Protein AF-A0A386RDE0-F1 (afdb_monomer_lite)

Secondary structure (DSSP, 8-state):
--HHHHHHHHHTT-HHHHHHHHHHHHHHHHHHHHHHHHHHHH---HHHHHHHHHHHHHHHHHHHHHHHHHHHHHHHHHHHHTSS-GGG--S---HHHHHHHHHHHTTT-HHHHHHHHHHHHHHHHHHHHHHHHH---THHHHHHHHHHHHHHHHHHHHHHHHHHHS--------S---S-----------

Structure (mmCIF, N/CA/C/O backbone):
data_AF-A0A386RDE0-F1
#
_entry.id   AF-A0A386RDE0-F1
#
loop_
_atom_site.group_PDB
_atom_site.id
_atom_site.type_symbol
_atom_site.label_atom_id
_atom_site.label_alt_id
_atom_site.label_comp_id
_atom_site.label_asym_id
_atom_site.label_entity_id
_atom_site.label_seq_id
_atom_site.pdbx_PDB_ins_code
_atom_site.Cartn_x
_atom_site.Cartn_y
_atom_site.Cartn_z
_atom_site.occupancy
_atom_site.B_iso_or_equiv
_atom_site.auth_seq_id
_atom_site.auth_comp_id
_atom_site.auth_asym_id
_atom_site.auth_atom_id
_atom_site.pdbx_PDB_model_num
ATOM 1 N N . MET A 1 1 ? 46.978 5.766 -40.908 1.00 52.66 1 MET A N 1
ATOM 2 C CA . MET A 1 1 ? 47.319 4.603 -41.756 1.00 52.66 1 MET A CA 1
ATOM 3 C C . MET A 1 1 ? 46.892 3.375 -40.983 1.00 52.66 1 MET A C 1
ATOM 5 O O . MET A 1 1 ? 47.565 3.018 -40.023 1.00 52.66 1 MET A O 1
ATOM 9 N N . ASN A 1 2 ? 45.702 2.877 -41.305 1.00 73.69 2 ASN A N 1
ATOM 10 C CA . ASN A 1 2 ? 44.954 1.916 -40.494 1.00 73.69 2 ASN A CA 1
ATOM 11 C C . ASN A 1 2 ? 45.704 0.576 -40.452 1.00 73.69 2 ASN A C 1
ATOM 13 O O . ASN A 1 2 ? 46.471 0.281 -41.374 1.00 73.69 2 ASN A O 1
ATOM 17 N N . ASP A 1 3 ? 45.501 -0.225 -39.404 1.00 69.81 3 ASP A N 1
ATOM 18 C CA . ASP A 1 3 ? 46.206 -1.505 -39.236 1.00 69.81 3 ASP A CA 1
ATOM 19 C C . ASP A 1 3 ? 45.985 -2.440 -40.428 1.00 69.81 3 ASP A C 1
ATOM 21 O O . ASP A 1 3 ? 46.919 -3.102 -40.872 1.00 69.81 3 ASP A O 1
ATOM 25 N N . PHE A 1 4 ? 44.815 -2.364 -41.063 1.00 67.50 4 PHE A N 1
ATOM 26 C CA . PHE A 1 4 ? 44.520 -3.013 -42.337 1.00 67.50 4 PHE A CA 1
ATOM 27 C C . PHE A 1 4 ? 45.508 -2.653 -43.457 1.00 67.50 4 PHE A C 1
ATOM 29 O O . PHE A 1 4 ? 45.997 -3.539 -44.145 1.00 67.50 4 PHE A O 1
ATOM 36 N N . THR A 1 5 ? 45.864 -1.376 -43.644 1.00 71.19 5 THR A N 1
ATOM 37 C CA . THR A 1 5 ? 46.779 -0.954 -44.722 1.00 71.19 5 THR A CA 1
ATOM 38 C C . THR A 1 5 ? 48.194 -1.485 -44.490 1.00 71.19 5 THR A C 1
ATOM 40 O O . THR A 1 5 ? 48.864 -1.898 -45.436 1.00 71.19 5 THR A O 1
ATOM 43 N N . LYS A 1 6 ? 48.645 -1.520 -43.228 1.00 72.00 6 LYS A N 1
ATOM 44 C CA . LYS A 1 6 ? 49.943 -2.102 -42.848 1.00 72.00 6 LYS A CA 1
ATOM 45 C C . LYS A 1 6 ? 49.933 -3.628 -42.993 1.00 72.00 6 LYS A C 1
ATOM 47 O O . LYS A 1 6 ? 50.869 -4.194 -43.555 1.00 72.00 6 LYS A O 1
ATOM 52 N N . ASN A 1 7 ? 48.856 -4.278 -42.554 1.00 71.44 7 ASN A N 1
ATOM 53 C CA . ASN A 1 7 ? 48.696 -5.728 -42.601 1.00 71.44 7 ASN A CA 1
ATOM 54 C C . ASN A 1 7 ? 48.474 -6.246 -44.029 1.00 71.44 7 ASN A C 1
ATOM 56 O O . ASN A 1 7 ? 49.061 -7.262 -44.383 1.00 71.44 7 ASN A O 1
ATOM 60 N N . MET A 1 8 ? 47.722 -5.541 -44.882 1.00 67.56 8 MET A N 1
ATOM 61 C CA . MET A 1 8 ? 47.580 -5.861 -46.309 1.00 67.56 8 MET A CA 1
ATOM 62 C C . MET A 1 8 ? 48.898 -5.705 -47.057 1.00 67.56 8 MET A C 1
ATOM 64 O O . MET A 1 8 ? 49.251 -6.586 -47.832 1.00 67.56 8 MET A O 1
ATOM 68 N N . ALA A 1 9 ? 49.651 -4.627 -46.817 1.00 71.94 9 ALA A N 1
ATOM 69 C CA . ALA A 1 9 ? 50.964 -4.453 -47.437 1.00 71.94 9 ALA A CA 1
ATOM 70 C C . ALA A 1 9 ? 51.919 -5.600 -47.061 1.00 71.94 9 ALA A C 1
ATOM 72 O O . ALA A 1 9 ? 52.672 -6.086 -47.901 1.00 71.94 9 ALA A O 1
ATOM 73 N N . GLN A 1 10 ? 51.843 -6.079 -45.816 1.00 65.81 10 GLN A N 1
ATOM 74 C CA . GLN A 1 10 ? 52.644 -7.199 -45.329 1.00 65.81 10 GLN A CA 1
ATOM 75 C C . GLN A 1 10 ? 52.110 -8.577 -45.768 1.00 65.81 10 GLN A C 1
ATOM 77 O O . GLN A 1 10 ? 52.890 -9.520 -45.898 1.00 65.81 10 GLN A O 1
ATOM 82 N N . ALA A 1 11 ? 50.804 -8.706 -46.008 1.00 64.50 11 ALA A N 1
ATOM 83 C CA . ALA A 1 11 ? 50.160 -9.933 -46.470 1.00 64.50 11 ALA A CA 1
ATOM 84 C C . ALA A 1 11 ? 50.269 -10.114 -47.992 1.00 64.50 11 ALA A C 1
ATOM 86 O O . ALA A 1 11 ? 50.446 -11.235 -48.443 1.00 64.50 11 ALA A O 1
ATOM 87 N N . LEU A 1 12 ? 50.276 -9.042 -48.794 1.00 61.97 12 LEU A N 1
ATOM 88 C CA . LEU A 1 12 ? 50.526 -9.113 -50.244 1.00 61.97 12 LEU A CA 1
ATOM 89 C C . LEU A 1 12 ? 51.885 -9.750 -50.585 1.00 61.97 12 LEU A C 1
ATOM 91 O O . LEU A 1 12 ? 52.038 -10.333 -51.654 1.00 61.97 12 LEU A O 1
ATOM 95 N N . PHE A 1 13 ? 52.848 -9.694 -49.660 1.00 68.12 13 PHE A N 1
ATOM 96 C CA . PHE A 1 13 ? 54.137 -10.380 -49.776 1.00 68.12 13 PHE A CA 1
ATOM 97 C C . PHE A 1 13 ? 54.099 -11.873 -49.395 1.00 68.12 13 PHE A C 1
ATOM 99 O O . PHE A 1 13 ? 55.069 -12.576 -49.666 1.00 68.12 13 PHE A O 1
ATOM 106 N N . ASN A 1 14 ? 53.022 -12.377 -48.777 1.00 70.12 14 ASN A N 1
ATOM 107 C CA . ASN A 1 14 ? 52.907 -13.774 -48.355 1.00 70.12 14 ASN A CA 1
ATOM 108 C C . ASN A 1 14 ? 51.454 -14.296 -48.437 1.00 70.12 14 ASN A C 1
ATOM 110 O O . ASN A 1 14 ? 50.624 -13.979 -47.586 1.00 70.12 14 ASN A O 1
ATOM 114 N N . GLN A 1 15 ? 51.161 -15.123 -49.447 1.00 61.06 15 GLN A N 1
ATOM 115 C CA . GLN A 1 15 ? 49.806 -15.571 -49.821 1.00 61.06 15 GLN A CA 1
ATOM 116 C C . GLN A 1 15 ? 49.012 -16.234 -48.680 1.00 61.06 15 GLN A C 1
ATOM 118 O O . GLN A 1 15 ? 47.819 -15.970 -48.537 1.00 61.06 15 GLN A O 1
ATOM 123 N N . ASP A 1 16 ? 49.660 -17.018 -47.815 1.00 71.19 16 ASP A N 1
ATOM 124 C CA . ASP A 1 16 ? 48.981 -17.674 -46.686 1.00 71.19 16 ASP A CA 1
ATOM 125 C C . ASP A 1 16 ? 48.401 -16.661 -45.683 1.00 71.19 16 ASP A C 1
ATOM 127 O O . ASP A 1 16 ? 47.296 -16.833 -45.169 1.00 71.19 16 ASP A O 1
ATOM 131 N N . LYS A 1 17 ? 49.087 -15.529 -45.478 1.00 71.62 17 LYS A N 1
ATOM 132 C CA . LYS A 1 17 ? 48.636 -14.459 -44.576 1.00 71.62 17 LYS A CA 1
ATOM 133 C C . LYS A 1 17 ? 47.423 -13.698 -45.106 1.00 71.62 17 LYS A C 1
ATOM 135 O O . LYS A 1 17 ? 46.679 -13.140 -44.303 1.00 71.62 17 LYS A O 1
ATOM 140 N N . ILE A 1 18 ? 47.225 -13.648 -46.426 1.00 70.81 18 ILE A N 1
ATOM 141 C CA . ILE A 1 18 ? 46.093 -12.937 -47.044 1.00 70.81 18 ILE A CA 1
ATOM 142 C C . ILE A 1 18 ? 44.784 -13.634 -46.683 1.00 70.81 18 ILE A C 1
ATOM 144 O O . ILE A 1 18 ? 43.828 -12.975 -46.277 1.00 70.81 18 ILE A O 1
ATOM 148 N N . ASN A 1 19 ? 44.755 -14.964 -46.768 1.00 75.94 19 ASN A N 1
ATOM 149 C CA . ASN A 1 19 ? 43.564 -15.748 -46.453 1.00 75.94 19 ASN A CA 1
ATOM 150 C C . ASN A 1 19 ? 43.194 -15.649 -44.966 1.00 75.94 19 ASN A C 1
ATOM 152 O O . ASN A 1 19 ? 42.015 -15.524 -44.636 1.00 75.94 19 ASN A O 1
ATOM 156 N N . ASP A 1 20 ? 44.186 -15.630 -44.076 1.00 82.44 20 ASP A N 1
ATOM 157 C CA . ASP A 1 20 ? 43.963 -15.467 -42.637 1.00 82.44 20 ASP A CA 1
ATOM 158 C C . ASP A 1 20 ? 43.518 -14.047 -42.260 1.00 82.44 20 ASP A C 1
ATOM 160 O O . ASP A 1 20 ? 42.665 -13.876 -41.387 1.00 82.44 20 ASP A O 1
ATOM 164 N N . LEU A 1 21 ? 44.060 -13.018 -42.920 1.00 78.06 21 LEU A N 1
ATOM 165 C CA . LEU A 1 21 ? 43.695 -11.624 -42.671 1.00 78.06 21 LEU A CA 1
ATOM 166 C C . LEU A 1 21 ? 42.286 -11.315 -43.183 1.00 78.06 21 LEU A C 1
ATOM 168 O O . LEU A 1 21 ? 41.484 -10.762 -42.441 1.00 78.06 21 LEU A O 1
ATOM 172 N N . LEU A 1 22 ? 41.956 -11.735 -44.410 1.00 76.69 22 LEU A N 1
ATOM 173 C CA . LEU A 1 22 ? 40.611 -11.573 -44.965 1.00 76.69 22 LEU A CA 1
ATOM 174 C C . LEU A 1 22 ? 39.564 -12.277 -44.102 1.00 76.69 22 LEU A C 1
ATOM 176 O O . LEU A 1 22 ? 38.498 -11.717 -43.871 1.00 76.69 22 LEU A O 1
ATOM 180 N N . ARG A 1 23 ? 39.876 -13.468 -43.571 1.00 84.75 23 ARG A N 1
ATOM 181 C CA . ARG A 1 23 ? 38.994 -14.162 -42.622 1.00 84.75 23 ARG A CA 1
ATOM 182 C C . ARG A 1 23 ? 38.807 -13.371 -41.331 1.00 84.75 23 ARG A C 1
ATOM 184 O O . ARG A 1 23 ? 37.677 -13.272 -40.873 1.00 84.75 23 ARG A O 1
ATOM 191 N N . LYS A 1 24 ? 39.870 -12.800 -40.757 1.00 85.88 24 LYS A N 1
ATOM 192 C CA . LYS A 1 24 ? 39.779 -11.992 -39.529 1.00 85.88 24 LYS A CA 1
ATOM 193 C C . LYS A 1 24 ? 38.988 -10.703 -39.732 1.00 85.88 24 LYS A C 1
ATOM 195 O O . LYS A 1 24 ? 38.103 -10.420 -38.939 1.00 85.88 24 LYS A O 1
ATOM 200 N N . GLU A 1 25 ? 39.264 -9.973 -40.804 1.00 84.44 25 GLU A N 1
ATOM 201 C CA . GLU A 1 25 ? 38.600 -8.702 -41.108 1.00 84.44 25 GLU A CA 1
ATOM 202 C C . GLU A 1 25 ? 37.127 -8.912 -41.475 1.00 84.44 25 GLU A C 1
ATOM 204 O O . GLU A 1 25 ? 36.269 -8.167 -41.018 1.00 84.44 25 GLU A O 1
ATOM 209 N N . LEU A 1 26 ? 36.801 -9.969 -42.230 1.00 83.81 26 LEU A N 1
ATOM 210 C CA . LEU A 1 26 ? 35.405 -10.323 -42.499 1.00 83.81 26 LEU A CA 1
ATOM 211 C C . LEU A 1 26 ? 34.674 -10.761 -41.231 1.00 83.81 26 LEU A C 1
ATOM 213 O O . LEU A 1 26 ? 33.533 -10.366 -41.037 1.00 83.81 26 LEU A O 1
ATOM 217 N N . GLN A 1 27 ? 35.310 -11.552 -40.363 1.00 87.25 27 GLN A N 1
ATOM 218 C CA . GLN A 1 27 ? 34.713 -11.936 -39.079 1.00 87.25 27 GLN A CA 1
ATOM 219 C C . GLN A 1 27 ? 34.450 -10.709 -38.200 1.00 87.25 27 GLN A C 1
ATOM 221 O O . GLN A 1 27 ? 33.368 -10.586 -37.635 1.00 87.25 27 GLN A O 1
ATOM 226 N N . GLN A 1 28 ? 35.406 -9.783 -38.133 1.00 88.56 28 GLN A N 1
ATOM 227 C CA . GLN A 1 28 ? 35.280 -8.555 -37.357 1.00 88.56 28 GLN A CA 1
ATOM 228 C C . GLN A 1 28 ? 34.201 -7.627 -37.929 1.00 88.56 28 GLN A C 1
ATOM 230 O O . GLN A 1 28 ? 33.316 -7.205 -37.196 1.00 88.56 28 GLN A O 1
ATOM 235 N N . ALA A 1 29 ? 34.191 -7.400 -39.244 1.00 83.62 29 ALA A N 1
ATOM 236 C CA . ALA A 1 29 ? 33.170 -6.587 -39.899 1.00 83.62 29 ALA A CA 1
ATOM 237 C C . ALA A 1 29 ? 31.765 -7.194 -39.769 1.00 83.62 29 ALA A C 1
ATOM 239 O O . ALA A 1 29 ? 30.799 -6.462 -39.583 1.00 83.62 29 ALA A O 1
ATOM 240 N N . VAL A 1 30 ? 31.637 -8.523 -39.845 1.00 87.44 30 VAL A N 1
ATOM 241 C CA . VAL A 1 30 ? 30.354 -9.208 -39.631 1.00 87.44 30 VAL A CA 1
ATOM 242 C C . VAL A 1 30 ? 29.896 -9.067 -38.182 1.00 87.44 30 VAL A C 1
ATOM 244 O O . VAL A 1 30 ? 28.713 -8.828 -37.971 1.00 87.44 30 VAL A O 1
ATOM 247 N N . ASN A 1 31 ? 30.794 -9.171 -37.197 1.00 85.94 31 ASN A N 1
ATOM 248 C CA . ASN A 1 31 ? 30.434 -9.011 -35.788 1.00 85.94 31 ASN A CA 1
ATOM 249 C C . ASN A 1 31 ? 30.030 -7.565 -35.456 1.00 85.94 31 ASN A C 1
ATOM 251 O O . ASN A 1 31 ? 29.004 -7.355 -34.818 1.00 85.94 31 ASN A O 1
ATOM 255 N N . ASP A 1 32 ? 30.767 -6.579 -35.969 1.00 88.75 32 ASP A N 1
ATOM 256 C CA . ASP A 1 32 ? 30.459 -5.157 -35.783 1.00 88.75 32 ASP A CA 1
ATOM 257 C C . ASP A 1 32 ? 29.139 -4.769 -36.476 1.00 88.75 32 ASP A C 1
ATOM 259 O O . ASP A 1 32 ? 28.346 -3.996 -35.936 1.00 88.75 32 ASP A O 1
ATOM 263 N N . LEU A 1 33 ? 28.856 -5.336 -37.657 1.00 82.88 33 L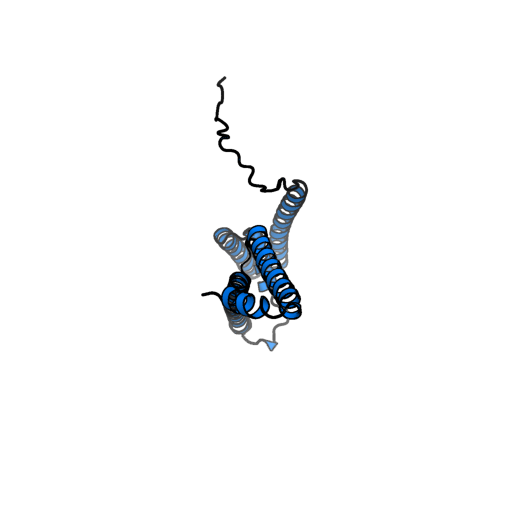EU A N 1
ATOM 264 C CA . LEU A 1 33 ? 27.579 -5.142 -38.354 1.00 82.88 33 LEU A CA 1
ATOM 265 C C . LEU A 1 33 ? 26.413 -5.834 -37.645 1.00 82.88 33 LEU A C 1
ATOM 267 O O . LEU A 1 33 ? 25.331 -5.260 -37.578 1.00 82.88 33 LEU A O 1
ATOM 271 N N . LEU A 1 34 ? 26.621 -7.035 -37.098 1.00 81.94 34 LEU A N 1
ATOM 272 C CA . LEU A 1 34 ? 25.611 -7.731 -36.296 1.00 81.94 34 LEU A CA 1
ATOM 273 C C . LEU A 1 34 ? 25.268 -6.939 -35.038 1.00 81.94 34 LEU A C 1
ATOM 275 O O . LEU A 1 34 ? 24.092 -6.776 -34.721 1.00 81.94 34 LEU A O 1
ATOM 279 N N . GLU A 1 35 ? 26.278 -6.417 -34.342 1.00 76.69 35 GLU A N 1
ATOM 280 C CA . GLU A 1 35 ? 26.070 -5.561 -33.178 1.00 76.69 35 GLU A CA 1
ATOM 281 C C . GLU A 1 35 ? 25.339 -4.270 -33.559 1.00 76.69 35 GLU A C 1
ATOM 283 O O . GLU A 1 35 ? 24.403 -3.898 -32.850 1.00 76.69 35 GLU A O 1
ATOM 288 N N . ALA A 1 36 ? 25.680 -3.642 -34.693 1.00 78.75 36 ALA A N 1
ATOM 289 C CA . ALA A 1 36 ? 25.019 -2.440 -35.211 1.00 78.75 36 ALA A CA 1
ATOM 290 C C . ALA A 1 36 ? 23.558 -2.678 -35.642 1.00 78.75 36 ALA A C 1
ATOM 292 O O . ALA A 1 36 ? 22.686 -1.860 -35.343 1.00 78.75 36 ALA A O 1
ATOM 293 N N . GLU A 1 37 ? 23.256 -3.796 -36.313 1.00 70.69 37 GLU A N 1
ATOM 294 C CA . GLU A 1 37 ? 21.875 -4.160 -36.659 1.00 70.69 37 GLU A CA 1
ATOM 295 C C . GLU A 1 37 ? 21.055 -4.478 -35.408 1.00 70.69 37 GLU A C 1
ATOM 297 O O . GLU A 1 37 ? 19.907 -4.046 -35.296 1.00 70.69 37 GLU A O 1
ATOM 302 N N . LEU A 1 38 ? 21.636 -5.177 -34.432 1.00 73.00 38 LEU A N 1
ATOM 303 C CA . LEU A 1 38 ? 20.944 -5.519 -33.194 1.00 73.00 38 LEU A CA 1
ATOM 304 C C . LEU A 1 38 ? 20.691 -4.278 -32.316 1.00 73.00 38 LEU A C 1
ATOM 306 O O . LEU A 1 38 ? 19.605 -4.151 -31.748 1.00 73.00 38 LEU A O 1
ATOM 310 N N . THR A 1 39 ? 21.641 -3.335 -32.243 1.00 73.69 39 THR A N 1
ATOM 311 C CA . THR A 1 39 ? 21.456 -2.035 -31.560 1.00 73.69 39 THR A CA 1
ATOM 312 C C . THR A 1 39 ? 20.419 -1.172 -32.264 1.00 73.69 39 THR A C 1
ATOM 314 O O . THR A 1 39 ? 19.589 -0.567 -31.590 1.00 73.69 39 THR A O 1
ATOM 317 N N . ALA A 1 40 ? 20.420 -1.125 -33.599 1.00 75.19 40 ALA A N 1
ATOM 318 C CA . ALA A 1 40 ? 19.426 -0.376 -34.364 1.00 75.19 40 ALA A CA 1
ATOM 319 C C . ALA A 1 40 ? 18.018 -0.984 -34.242 1.00 75.19 40 ALA A C 1
ATOM 321 O O . ALA A 1 40 ? 17.038 -0.246 -34.151 1.00 75.19 40 ALA A O 1
ATOM 322 N N . PHE A 1 41 ? 17.909 -2.316 -34.204 1.00 67.75 41 PHE A N 1
ATOM 323 C CA . PHE A 1 41 ? 16.631 -3.021 -34.105 1.00 67.75 41 PHE A CA 1
ATOM 324 C C . PHE A 1 41 ? 16.030 -2.984 -32.692 1.00 67.75 41 PHE A C 1
ATOM 326 O O . PHE A 1 41 ? 14.825 -2.795 -32.543 1.00 67.75 41 PHE A O 1
ATOM 333 N N . LEU A 1 42 ? 16.848 -3.153 -31.647 1.00 65.81 42 LEU A N 1
ATOM 334 C CA . LEU A 1 42 ? 16.382 -3.173 -30.253 1.00 65.81 42 LEU A CA 1
ATOM 335 C C . LEU A 1 42 ? 16.503 -1.819 -29.542 1.00 65.81 42 LEU A C 1
ATOM 337 O O . LEU A 1 42 ? 16.033 -1.692 -28.413 1.00 65.81 42 LEU A O 1
ATOM 341 N N . GLY A 1 43 ? 17.145 -0.820 -30.158 1.00 67.06 43 GLY A N 1
ATOM 342 C CA . GLY A 1 43 ? 17.457 0.458 -29.508 1.00 67.06 43 GLY A CA 1
ATOM 343 C C . GLY A 1 43 ? 18.284 0.290 -28.227 1.00 67.06 43 GLY A C 1
ATOM 344 O O . GLY A 1 43 ? 18.167 1.099 -27.310 1.00 67.06 43 GLY A O 1
ATOM 345 N N . TYR A 1 44 ? 19.050 -0.799 -28.120 1.00 65.12 44 TYR A N 1
ATOM 346 C CA . TYR A 1 44 ? 19.657 -1.265 -26.875 1.00 65.12 44 TYR A CA 1
ATOM 347 C C . TYR A 1 44 ? 21.172 -1.087 -26.912 1.00 65.12 44 TYR A C 1
ATOM 349 O O . TYR A 1 44 ? 21.868 -1.888 -27.529 1.00 65.12 44 TYR A O 1
ATOM 357 N N . ASP A 1 45 ? 21.690 -0.075 -26.216 1.00 73.50 45 ASP A N 1
ATOM 358 C CA . ASP A 1 45 ? 23.108 -0.022 -25.853 1.00 73.50 45 ASP A CA 1
ATOM 359 C C . ASP A 1 45 ? 23.313 -0.840 -24.556 1.00 73.50 45 ASP A C 1
ATOM 361 O O . ASP A 1 45 ? 22.701 -0.518 -23.524 1.00 73.50 45 ASP A O 1
ATOM 365 N N . PRO A 1 46 ? 24.145 -1.903 -24.568 1.00 71.81 46 PRO A N 1
ATOM 366 C CA . PRO A 1 46 ? 24.364 -2.761 -23.404 1.00 71.81 46 PRO A CA 1
ATOM 367 C C . PRO A 1 46 ? 24.867 -2.017 -22.166 1.00 71.81 46 PRO A C 1
ATOM 369 O O . PRO A 1 46 ? 24.559 -2.434 -21.046 1.00 71.81 46 PRO A O 1
ATOM 372 N N . TYR A 1 47 ? 25.571 -0.896 -22.332 1.00 73.19 47 TYR A N 1
ATOM 373 C CA . TYR A 1 47 ? 26.023 -0.087 -21.203 1.00 73.19 47 TYR A CA 1
ATOM 374 C C . TYR A 1 47 ? 24.891 0.745 -20.593 1.00 73.19 47 TYR A C 1
ATOM 376 O O . TYR A 1 47 ? 24.809 0.867 -19.368 1.00 73.19 47 TYR A O 1
ATOM 384 N N . VAL A 1 48 ? 23.988 1.277 -21.423 1.00 75.38 48 VAL A N 1
ATOM 385 C CA . VAL A 1 48 ? 22.863 2.108 -20.968 1.00 75.38 48 VAL A CA 1
ATOM 386 C C . VAL A 1 48 ? 21.881 1.279 -20.151 1.00 75.38 48 VAL A C 1
ATOM 388 O O . VAL A 1 48 ? 21.477 1.709 -19.074 1.00 75.38 48 VAL A O 1
ATOM 391 N N . VAL A 1 49 ? 21.558 0.056 -20.578 1.00 76.50 49 VAL A N 1
ATOM 392 C CA . VAL A 1 49 ? 20.630 -0.785 -19.807 1.00 76.50 49 VAL A CA 1
ATOM 393 C C . VAL A 1 49 ? 21.246 -1.308 -18.519 1.00 76.50 49 VAL A C 1
ATOM 395 O O . VAL A 1 49 ? 20.556 -1.365 -17.500 1.00 76.50 49 VAL A O 1
ATOM 398 N N . MET A 1 50 ? 22.541 -1.629 -18.511 1.00 77.69 50 MET A N 1
ATOM 399 C CA . MET A 1 50 ? 23.233 -1.983 -17.271 1.00 77.69 50 MET A CA 1
ATOM 400 C C . MET A 1 50 ? 23.175 -0.820 -16.265 1.00 77.69 50 MET A C 1
ATOM 402 O O . MET A 1 50 ? 22.927 -1.040 -15.077 1.00 77.69 50 MET A O 1
ATOM 406 N N . LEU A 1 51 ? 23.339 0.420 -16.741 1.00 80.00 51 LEU A N 1
ATOM 407 C CA . LEU A 1 51 ? 23.257 1.624 -15.917 1.00 80.00 51 LEU A CA 1
ATOM 408 C C . LEU A 1 51 ? 21.824 1.914 -15.446 1.00 80.00 51 LEU A C 1
ATOM 410 O O . LEU A 1 51 ? 21.619 2.151 -14.256 1.00 80.00 51 LEU A O 1
ATOM 414 N N . GLU A 1 52 ? 20.826 1.846 -16.331 1.00 82.44 52 GLU A N 1
ATOM 415 C CA . GLU A 1 52 ? 19.417 2.023 -15.959 1.00 82.44 52 GLU A CA 1
ATOM 416 C C . GLU A 1 52 ? 18.960 0.962 -14.958 1.00 82.44 52 GLU A C 1
ATOM 418 O O . GLU A 1 52 ? 18.277 1.277 -13.981 1.00 82.44 52 GLU A O 1
ATOM 423 N N . PHE A 1 53 ? 19.368 -0.292 -15.154 1.00 82.00 53 PHE A N 1
ATOM 424 C CA . PHE A 1 53 ? 19.064 -1.379 -14.236 1.00 82.00 53 PHE A CA 1
ATOM 425 C C . PHE A 1 53 ? 19.695 -1.143 -12.861 1.00 82.00 53 PHE A C 1
ATOM 427 O O . PHE A 1 53 ? 19.011 -1.267 -11.839 1.00 82.00 53 PHE A O 1
ATOM 434 N N . LEU A 1 54 ? 20.975 -0.758 -12.820 1.00 84.62 54 LEU A N 1
ATOM 435 C CA . LEU A 1 54 ? 21.686 -0.469 -11.575 1.00 84.62 54 LEU A CA 1
ATOM 436 C C . LEU A 1 54 ? 21.039 0.707 -10.826 1.00 84.62 54 LEU A C 1
ATOM 438 O O . LEU A 1 54 ? 20.741 0.589 -9.635 1.00 84.62 54 LEU A O 1
ATOM 442 N N . LEU A 1 55 ? 20.756 1.813 -11.522 1.00 83.81 55 LEU A N 1
ATOM 443 C CA . LEU A 1 55 ? 20.104 2.987 -10.938 1.00 83.81 55 LEU A CA 1
ATOM 444 C C . LEU A 1 55 ? 18.698 2.647 -10.426 1.00 83.81 55 LEU A C 1
ATOM 446 O O . LEU A 1 55 ? 18.376 2.926 -9.269 1.00 83.81 55 LEU A O 1
ATOM 450 N N . ARG A 1 56 ? 17.882 1.952 -11.229 1.00 86.88 56 ARG A N 1
ATOM 451 C CA . ARG A 1 56 ? 16.526 1.529 -10.846 1.00 86.88 56 ARG A CA 1
ATOM 452 C C . ARG A 1 56 ? 16.532 0.591 -9.641 1.00 86.88 56 ARG A C 1
ATOM 454 O O . ARG A 1 56 ? 15.643 0.678 -8.784 1.00 86.88 56 ARG A O 1
ATOM 461 N N . ARG A 1 57 ? 17.531 -0.291 -9.537 1.00 87.56 57 ARG A N 1
ATOM 462 C CA . ARG A 1 57 ? 17.696 -1.199 -8.395 1.00 87.56 57 ARG A CA 1
ATOM 463 C C . ARG A 1 57 ? 17.989 -0.434 -7.107 1.00 87.56 57 ARG A C 1
ATOM 465 O O . ARG A 1 57 ? 17.365 -0.736 -6.087 1.00 87.56 57 ARG A O 1
ATOM 472 N N . ILE A 1 58 ? 18.884 0.552 -7.157 1.00 87.38 58 ILE A N 1
ATOM 473 C CA . ILE A 1 58 ? 19.246 1.373 -5.993 1.00 87.38 58 ILE A CA 1
ATOM 474 C C . ILE A 1 58 ? 18.044 2.201 -5.530 1.00 87.38 58 ILE A C 1
ATOM 476 O O . ILE A 1 58 ? 17.709 2.168 -4.345 1.00 87.38 58 ILE A O 1
ATOM 480 N N . SER A 1 59 ? 17.334 2.866 -6.448 1.00 89.56 59 SER A N 1
ATOM 481 C CA . SER A 1 59 ? 16.124 3.627 -6.107 1.00 89.56 59 SER A CA 1
ATOM 482 C C . SER A 1 59 ? 15.071 2.740 -5.440 1.00 89.56 59 SER A C 1
ATOM 484 O O . SER A 1 59 ? 14.545 3.094 -4.389 1.00 89.56 59 SER A O 1
ATOM 486 N N . SER A 1 60 ? 14.813 1.549 -5.992 1.00 87.62 60 SER A N 1
ATOM 487 C CA . SER A 1 60 ? 13.841 0.597 -5.430 1.00 87.62 60 SER A CA 1
ATOM 488 C C . SER A 1 60 ? 14.200 0.173 -4.005 1.00 87.62 60 SER A C 1
ATOM 490 O O . SER A 1 60 ? 13.333 0.107 -3.135 1.00 87.62 60 SER A O 1
ATOM 492 N N . PHE A 1 61 ? 15.483 -0.091 -3.748 1.00 92.38 61 PHE A N 1
ATOM 493 C CA . PHE A 1 61 ? 15.960 -0.461 -2.419 1.00 92.38 61 PHE A CA 1
ATOM 494 C C . PHE A 1 61 ? 15.774 0.675 -1.407 1.00 92.38 61 PHE A C 1
ATOM 496 O O . PHE A 1 61 ? 15.313 0.440 -0.291 1.00 92.38 61 PHE A O 1
ATOM 503 N N . LEU A 1 62 ? 16.064 1.912 -1.818 1.00 93.56 62 LEU A N 1
ATOM 504 C CA . LEU A 1 62 ? 15.905 3.093 -0.974 1.00 93.56 62 LEU A CA 1
ATOM 505 C C . LEU A 1 62 ? 14.433 3.338 -0.606 1.00 93.56 62 LEU A C 1
ATOM 507 O O . LEU A 1 62 ? 14.139 3.650 0.548 1.00 93.56 62 LEU A O 1
ATOM 511 N N . TYR A 1 63 ? 13.499 3.103 -1.537 1.00 94.19 63 TYR A N 1
ATOM 512 C CA . TYR A 1 63 ? 12.065 3.125 -1.237 1.00 94.19 63 TYR A CA 1
ATOM 513 C C . TYR A 1 63 ? 11.681 2.060 -0.208 1.00 94.19 63 TYR A C 1
ATOM 515 O O . TYR A 1 63 ? 11.049 2.388 0.792 1.00 94.19 63 TYR A O 1
ATOM 523 N N . ILE A 1 64 ? 12.076 0.800 -0.409 1.00 94.12 64 ILE A N 1
ATOM 524 C CA . ILE A 1 64 ? 11.736 -0.298 0.514 1.00 94.12 64 ILE A CA 1
ATOM 525 C C . ILE A 1 64 ? 12.270 -0.015 1.924 1.00 94.12 64 ILE A C 1
ATOM 527 O O . ILE A 1 64 ? 11.564 -0.256 2.902 1.00 94.12 64 ILE A O 1
ATOM 531 N N . LEU A 1 65 ? 13.476 0.549 2.035 1.00 95.50 65 LEU A N 1
ATOM 532 C CA . LEU A 1 65 ? 14.052 0.959 3.314 1.00 95.50 65 LEU A CA 1
ATOM 533 C C . LEU A 1 65 ? 13.219 2.065 3.982 1.00 95.50 65 LEU A C 1
ATOM 535 O O . LEU A 1 65 ? 12.897 1.966 5.165 1.00 95.50 65 LEU A O 1
ATOM 539 N N . LEU A 1 66 ? 12.835 3.094 3.219 1.00 95.38 66 LEU A N 1
ATOM 540 C CA . LEU A 1 66 ? 12.038 4.212 3.719 1.00 95.38 66 LEU A CA 1
ATOM 541 C C . LEU A 1 66 ? 10.653 3.740 4.188 1.00 95.38 66 LEU A C 1
ATOM 543 O O . LEU A 1 66 ? 10.271 3.989 5.330 1.00 95.38 66 LEU A O 1
ATOM 547 N N . PHE A 1 67 ? 9.920 3.006 3.347 1.00 91.81 67 PHE A N 1
ATOM 548 C CA . PHE A 1 67 ? 8.594 2.479 3.686 1.00 91.81 67 PHE A CA 1
ATOM 549 C C . PHE A 1 67 ? 8.650 1.456 4.826 1.00 91.81 67 PHE A C 1
ATOM 551 O O . PHE A 1 67 ? 7.785 1.476 5.702 1.00 91.81 67 PHE A O 1
ATOM 558 N N . GLY A 1 68 ? 9.684 0.611 4.867 1.00 91.38 68 GLY A N 1
ATOM 559 C CA . GLY A 1 68 ? 9.930 -0.303 5.981 1.00 91.38 68 GLY A CA 1
ATOM 560 C C . GLY A 1 68 ? 10.162 0.437 7.300 1.00 91.38 68 GLY A C 1
ATOM 561 O O . GLY A 1 68 ? 9.595 0.057 8.324 1.00 91.38 68 GLY A O 1
ATOM 562 N N . GLY A 1 69 ? 10.914 1.542 7.270 1.00 94.44 69 GLY A N 1
ATOM 563 C CA . GLY A 1 69 ? 11.106 2.421 8.423 1.00 94.44 69 GLY A CA 1
ATOM 564 C C . GLY A 1 69 ? 9.795 3.033 8.927 1.00 94.44 69 GLY A C 1
ATOM 565 O O . GLY A 1 69 ? 9.494 2.943 10.117 1.00 94.44 69 GLY A O 1
ATOM 566 N N . PHE A 1 70 ? 8.971 3.583 8.029 1.00 91.62 70 PHE A N 1
ATOM 567 C CA . PHE A 1 70 ? 7.653 4.130 8.385 1.00 91.62 70 PHE A CA 1
ATOM 568 C C . PHE A 1 70 ? 6.707 3.067 8.964 1.00 91.62 70 PHE A C 1
ATOM 570 O O . PHE A 1 70 ? 6.043 3.320 9.972 1.00 91.62 70 PHE A O 1
ATOM 577 N N . ALA A 1 71 ? 6.673 1.867 8.377 1.00 88.94 71 ALA A N 1
ATOM 578 C CA . ALA A 1 71 ? 5.889 0.748 8.898 1.00 88.94 71 ALA A CA 1
ATOM 579 C C . ALA A 1 71 ? 6.362 0.322 10.301 1.00 88.94 71 ALA A C 1
ATOM 581 O O . ALA A 1 71 ? 5.540 0.068 11.184 1.00 88.94 71 ALA A O 1
ATOM 582 N N . GLY A 1 72 ? 7.680 0.315 10.533 1.00 87.44 72 GLY A N 1
ATOM 583 C CA . GLY A 1 72 ? 8.279 0.045 11.838 1.00 87.44 72 GLY A CA 1
ATOM 584 C C . GLY A 1 72 ? 7.868 1.063 12.904 1.00 87.44 72 GLY A C 1
ATOM 585 O O . GLY A 1 72 ? 7.432 0.666 13.983 1.00 87.44 72 GLY A O 1
ATOM 586 N N . ILE A 1 73 ? 7.926 2.366 12.596 1.00 91.50 73 ILE A N 1
ATOM 587 C CA . ILE A 1 73 ? 7.516 3.433 13.529 1.00 91.50 73 ILE A CA 1
ATOM 588 C C . ILE A 1 73 ? 6.036 3.284 13.903 1.00 91.50 73 ILE A C 1
ATOM 590 O O . ILE A 1 73 ? 5.698 3.350 15.083 1.00 91.50 73 ILE A O 1
ATOM 594 N N . GLY A 1 74 ? 5.158 3.008 12.932 1.00 86.81 74 GLY A N 1
ATOM 595 C CA . GLY A 1 74 ? 3.740 2.749 13.204 1.00 86.81 74 GLY A CA 1
ATOM 596 C C . GLY A 1 74 ? 3.520 1.554 14.140 1.00 86.81 74 GLY A C 1
ATOM 597 O O . GLY A 1 74 ? 2.730 1.637 15.081 1.00 86.81 74 GLY A O 1
ATOM 598 N N . GLY A 1 75 ? 4.268 0.464 13.934 1.00 81.62 75 GLY A N 1
ATOM 599 C CA . GLY A 1 75 ? 4.238 -0.712 14.806 1.00 81.62 75 GLY A CA 1
ATOM 600 C C . GLY A 1 75 ? 4.724 -0.428 16.231 1.00 81.62 75 GLY A C 1
ATOM 601 O O . GLY A 1 75 ? 4.096 -0.880 17.187 1.00 81.62 75 GLY A O 1
ATOM 602 N N . VAL A 1 76 ? 5.793 0.361 16.391 1.00 85.44 76 VAL A N 1
ATOM 603 C CA . VAL A 1 76 ? 6.325 0.764 17.706 1.00 85.44 76 VAL A CA 1
ATOM 604 C C . VAL A 1 76 ? 5.343 1.671 18.447 1.00 85.44 76 VAL A C 1
ATOM 606 O O . VAL A 1 76 ? 5.083 1.440 19.627 1.00 85.44 76 VAL A O 1
ATOM 609 N N . VAL A 1 77 ? 4.757 2.661 17.765 1.00 85.12 77 VAL A N 1
ATOM 610 C CA . VAL A 1 77 ? 3.757 3.568 18.354 1.00 85.12 77 VAL A CA 1
ATOM 611 C C . VAL A 1 77 ? 2.549 2.784 18.861 1.00 85.12 77 VAL A C 1
ATOM 613 O O . VAL A 1 77 ? 2.108 2.995 19.989 1.00 85.12 77 VAL A O 1
ATOM 616 N N . GLN A 1 78 ? 2.048 1.833 18.073 1.00 78.88 78 GLN A N 1
ATOM 617 C CA . GLN A 1 78 ? 0.925 1.000 18.491 1.00 78.88 78 GLN A CA 1
ATOM 618 C C . GLN A 1 78 ? 1.308 0.040 19.630 1.00 78.88 78 GLN A C 1
ATOM 620 O O . GLN A 1 78 ? 0.568 -0.087 20.607 1.00 78.88 78 GLN A O 1
ATOM 625 N N . GLY A 1 79 ? 2.456 -0.634 19.513 1.00 76.62 79 GLY A N 1
ATOM 626 C CA . GLY A 1 79 ? 2.916 -1.643 20.467 1.00 76.62 79 GLY A CA 1
ATOM 627 C C . GLY A 1 79 ? 3.255 -1.066 21.841 1.00 76.62 79 GLY A C 1
ATOM 628 O O . GLY A 1 79 ? 2.780 -1.578 22.853 1.00 76.62 79 GLY A O 1
ATOM 629 N N . LEU A 1 80 ? 4.032 0.019 21.888 1.00 76.00 80 LEU A N 1
ATOM 630 C CA . LEU A 1 80 ? 4.412 0.674 23.144 1.00 76.00 80 LEU A CA 1
ATOM 631 C C . LEU A 1 80 ? 3.314 1.604 23.672 1.00 76.00 80 LEU A C 1
ATOM 633 O O . LEU A 1 80 ? 3.125 1.693 24.882 1.00 76.00 80 LEU A O 1
ATOM 637 N N . GLY A 1 81 ? 2.583 2.286 22.786 1.00 71.50 81 GLY A N 1
ATOM 638 C CA . GLY A 1 81 ? 1.597 3.294 23.173 1.00 71.50 81 GLY A CA 1
ATOM 639 C C . GLY A 1 81 ? 0.259 2.717 23.632 1.00 71.50 81 GLY A C 1
ATOM 640 O O . GLY A 1 81 ? -0.266 3.146 24.653 1.00 71.50 81 GLY A O 1
ATOM 641 N N . THR A 1 82 ? -0.313 1.754 22.901 1.00 69.62 82 THR A N 1
ATOM 642 C CA . THR A 1 82 ? -1.663 1.237 23.213 1.00 69.62 82 THR A CA 1
ATOM 643 C C . THR A 1 82 ? -1.644 0.054 24.173 1.00 69.62 82 THR A C 1
ATOM 645 O O . THR A 1 82 ? -2.525 -0.052 25.020 1.00 69.62 82 THR A O 1
ATOM 648 N N . TYR A 1 83 ? -0.662 -0.841 24.053 1.00 67.44 83 TYR A N 1
ATOM 649 C CA . TYR A 1 83 ? -0.664 -2.094 24.814 1.00 67.44 83 TYR A CA 1
ATOM 650 C C . TYR A 1 83 ? 0.215 -2.053 26.067 1.00 67.44 83 TYR A C 1
ATOM 652 O O . TYR A 1 83 ? 0.020 -2.894 26.939 1.00 67.44 83 TYR A O 1
ATOM 660 N N . GLN A 1 84 ? 1.136 -1.080 26.182 1.00 64.25 84 GLN A N 1
ATOM 661 C CA . GLN A 1 84 ? 2.068 -0.827 27.305 1.00 64.25 84 GLN A CA 1
ATOM 662 C C . GLN A 1 84 ? 2.955 -2.019 27.744 1.00 64.25 84 GLN A C 1
ATOM 664 O O . GLN A 1 84 ? 3.937 -1.823 28.452 1.00 64.25 84 GLN A O 1
ATOM 669 N N . ASN A 1 85 ? 2.651 -3.239 27.298 1.00 59.19 85 ASN A N 1
ATOM 670 C CA . ASN A 1 85 ? 3.368 -4.490 27.472 1.00 59.19 85 ASN A CA 1
ATOM 671 C C . ASN A 1 85 ? 3.024 -5.414 26.294 1.00 59.19 85 ASN A C 1
ATOM 673 O O . ASN A 1 85 ? 1.884 -5.841 26.137 1.00 59.19 85 ASN A O 1
ATOM 677 N N . TYR A 1 86 ? 4.021 -5.780 25.484 1.00 56.00 86 TYR A N 1
ATOM 678 C CA . TYR A 1 86 ? 3.835 -6.690 24.339 1.00 56.00 86 TYR A CA 1
ATOM 679 C C . TYR A 1 86 ? 3.362 -8.096 24.771 1.00 56.00 86 TYR A C 1
ATOM 681 O O . TYR A 1 86 ? 2.735 -8.822 24.006 1.00 56.00 86 TYR A O 1
ATOM 689 N N . PHE A 1 87 ? 3.639 -8.469 26.024 1.00 54.81 87 PHE A N 1
ATOM 690 C CA . PHE A 1 87 ? 3.371 -9.794 26.588 1.00 54.81 87 PHE A CA 1
ATOM 691 C C . PHE A 1 87 ? 1.906 -10.063 26.964 1.00 54.81 87 PHE A C 1
ATOM 693 O O . PHE A 1 87 ? 1.543 -11.222 27.139 1.00 54.81 87 PHE A O 1
ATOM 700 N N . THR A 1 88 ? 1.051 -9.043 27.083 1.00 55.19 88 THR A N 1
ATOM 701 C CA . THR A 1 88 ? -0.379 -9.224 27.416 1.00 55.19 88 THR A CA 1
ATOM 702 C C . THR A 1 88 ? -1.287 -9.222 26.181 1.00 55.19 88 THR A C 1
ATOM 704 O O . THR A 1 88 ? -2.511 -9.334 26.294 1.00 55.19 88 THR A O 1
ATOM 707 N N . GLN A 1 89 ? -0.699 -9.131 24.984 1.00 55.31 89 GLN A N 1
ATOM 708 C CA . GLN A 1 89 ? -1.406 -9.118 23.710 1.00 55.31 89 GLN A CA 1
ATOM 709 C C . GLN A 1 89 ? -2.078 -10.480 23.444 1.00 55.31 89 GLN A C 1
ATOM 711 O O . GLN A 1 89 ? -1.478 -11.400 22.900 1.00 55.31 89 GLN A O 1
ATOM 716 N N . THR A 1 90 ? -3.360 -10.604 23.792 1.00 57.84 90 THR A N 1
ATOM 717 C CA . THR A 1 90 ? -4.160 -11.826 23.551 1.00 57.84 90 THR A CA 1
ATOM 718 C C . THR A 1 90 ? -4.587 -11.979 22.078 1.00 57.84 90 THR A C 1
ATOM 720 O O . THR A 1 90 ? -5.061 -13.036 21.670 1.00 57.84 90 THR A O 1
ATOM 723 N N . SER A 1 91 ? -4.416 -10.945 21.245 1.00 59.47 91 SER A N 1
ATOM 724 C CA . SER A 1 91 ? -4.955 -10.897 19.878 1.00 59.47 91 SER A CA 1
ATOM 725 C C . SER A 1 91 ? -4.000 -10.266 18.864 1.00 59.47 91 SER A C 1
ATOM 727 O O . SER A 1 91 ? -3.380 -9.238 19.143 1.00 59.4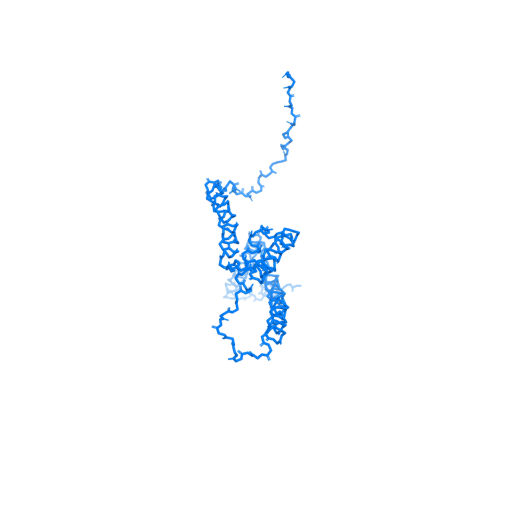7 91 SER A O 1
ATOM 729 N 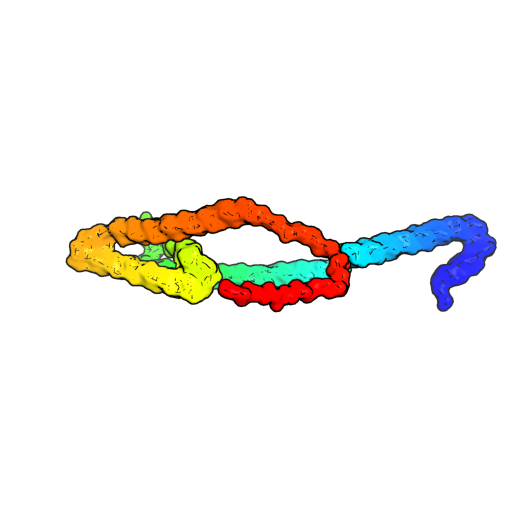N . SER A 1 92 ? -3.951 -10.841 17.658 1.00 64.94 92 SER A N 1
ATOM 730 C CA . SER A 1 92 ? -3.194 -10.336 16.508 1.00 64.94 92 SER A CA 1
ATOM 731 C C . SER A 1 92 ? -3.497 -8.864 16.202 1.00 64.94 92 SER A C 1
ATOM 733 O O . SER A 1 92 ? -4.640 -8.412 16.295 1.00 64.94 92 SER A O 1
ATOM 735 N N . ILE A 1 93 ? -2.468 -8.104 15.819 1.00 71.00 93 ILE A N 1
ATOM 736 C CA . ILE A 1 93 ? -2.605 -6.697 15.427 1.00 71.00 93 ILE A CA 1
ATOM 737 C C . ILE A 1 93 ? -3.345 -6.633 14.083 1.00 71.00 93 ILE A C 1
ATOM 739 O O . ILE A 1 93 ? -2.794 -6.987 13.044 1.00 71.00 93 ILE A O 1
ATOM 743 N N . ASN A 1 94 ? -4.589 -6.150 14.093 1.00 80.31 94 ASN A N 1
ATOM 744 C CA . ASN A 1 94 ? -5.433 -6.088 12.889 1.00 80.31 94 ASN A CA 1
ATOM 745 C C . ASN A 1 94 ? -5.249 -4.799 12.062 1.00 80.31 94 ASN A C 1
ATOM 747 O O . ASN A 1 94 ? -5.771 -4.696 10.957 1.00 80.31 94 ASN A O 1
ATOM 751 N N . ILE A 1 95 ? -4.471 -3.829 12.555 1.00 82.56 95 ILE A N 1
ATOM 752 C CA . ILE A 1 95 ? -4.288 -2.510 11.917 1.00 82.56 95 ILE A CA 1
ATOM 753 C C . ILE A 1 95 ? -3.725 -2.601 10.488 1.00 82.56 95 ILE A C 1
ATOM 755 O O . ILE A 1 95 ? -4.116 -1.806 9.638 1.00 82.56 95 ILE A O 1
ATOM 759 N N . GLY A 1 96 ? -2.860 -3.578 10.188 1.00 85.88 96 GLY A N 1
ATOM 760 C CA . GLY A 1 96 ? -2.349 -3.780 8.825 1.00 85.88 96 GLY A CA 1
ATOM 761 C C . GLY A 1 96 ? -3.431 -4.230 7.835 1.00 85.88 96 GLY A C 1
ATOM 762 O O . GLY A 1 96 ? -3.504 -3.716 6.720 1.00 85.88 96 GLY A O 1
ATOM 763 N N . TRP A 1 97 ? -4.312 -5.141 8.260 1.00 87.19 97 TRP A N 1
ATOM 764 C CA . TRP A 1 97 ? -5.439 -5.629 7.454 1.00 87.19 97 TRP A CA 1
ATOM 765 C C . TRP A 1 97 ? -6.504 -4.551 7.234 1.00 87.19 97 TRP A C 1
ATOM 767 O O . TRP A 1 97 ? -7.030 -4.402 6.126 1.00 87.19 97 TRP A O 1
ATOM 777 N N . ASP A 1 98 ? -6.769 -3.748 8.264 1.00 88.94 98 ASP A N 1
ATOM 778 C CA . ASP A 1 98 ? -7.657 -2.592 8.154 1.00 88.94 98 ASP A CA 1
ATOM 779 C C . ASP A 1 98 ? -7.074 -1.549 7.183 1.00 88.94 98 ASP A C 1
ATOM 781 O O . ASP A 1 98 ? -7.787 -1.038 6.321 1.00 88.94 98 ASP A O 1
ATOM 785 N N . GLY A 1 99 ? -5.763 -1.286 7.256 1.00 89.31 99 GLY A N 1
ATOM 786 C CA . GLY A 1 99 ? -5.062 -0.367 6.353 1.00 89.31 99 GLY A CA 1
ATOM 787 C C . GLY A 1 99 ? -5.095 -0.807 4.886 1.00 89.31 99 GLY A C 1
ATOM 788 O O . GLY A 1 99 ? -5.330 0.022 4.007 1.00 89.31 99 GLY A O 1
ATOM 789 N N . LEU A 1 100 ? -4.940 -2.108 4.614 1.00 90.50 100 LEU A N 1
ATOM 790 C CA . LEU A 1 100 ? -5.085 -2.665 3.264 1.00 90.50 100 LEU A CA 1
ATOM 791 C C . LEU A 1 100 ? -6.496 -2.421 2.709 1.00 90.50 100 LEU A C 1
ATOM 793 O O . LEU A 1 100 ? -6.661 -1.985 1.571 1.00 90.50 100 LEU A O 1
ATOM 797 N N . SER A 1 101 ? -7.511 -2.660 3.537 1.00 89.88 101 SER A N 1
ATOM 798 C CA . SER A 1 101 ? -8.914 -2.480 3.157 1.00 89.88 101 SER A CA 1
ATOM 799 C C . SER A 1 101 ? -9.236 -1.015 2.843 1.00 89.88 101 SER A C 1
ATOM 801 O O . SER A 1 101 ? -9.919 -0.717 1.865 1.00 89.88 101 SER A O 1
ATOM 803 N N . VAL A 1 102 ? -8.694 -0.083 3.629 1.00 91.12 102 VAL A N 1
ATOM 804 C CA . VAL A 1 102 ? -8.843 1.364 3.412 1.00 91.12 102 VAL A CA 1
ATOM 805 C C . VAL A 1 102 ? -8.099 1.833 2.157 1.00 91.12 102 VAL A C 1
ATOM 807 O O . VAL A 1 102 ? -8.607 2.682 1.424 1.00 91.12 102 VAL A O 1
ATOM 810 N N . ALA A 1 103 ? -6.926 1.268 1.859 1.00 91.31 103 ALA A N 1
ATOM 811 C CA . ALA A 1 103 ? -6.192 1.573 0.630 1.00 91.31 103 ALA A CA 1
ATOM 812 C C . ALA A 1 103 ? -6.978 1.161 -0.627 1.00 91.31 103 ALA A C 1
ATOM 814 O O . ALA A 1 103 ? -7.014 1.910 -1.608 1.00 91.31 103 ALA A O 1
ATOM 815 N N . LEU A 1 104 ? -7.659 0.009 -0.567 1.00 90.06 104 LEU A N 1
ATOM 816 C CA . LEU A 1 104 ? -8.580 -0.443 -1.612 1.00 90.06 104 LEU A CA 1
ATOM 817 C C . LEU A 1 104 ? -9.810 0.468 -1.715 1.00 90.06 104 LEU A C 1
ATOM 819 O O . LEU A 1 104 ? -10.215 0.825 -2.819 1.00 90.06 104 LEU A O 1
ATOM 823 N N . LEU A 1 105 ? -10.356 0.911 -0.577 1.00 90.31 105 LEU A N 1
ATOM 824 C CA . LEU A 1 105 ? -11.463 1.873 -0.526 1.00 90.31 105 LEU A CA 1
ATOM 825 C C . LEU A 1 105 ? -11.122 3.186 -1.245 1.00 90.31 105 LEU A C 1
ATOM 827 O O . LEU A 1 105 ? -11.947 3.744 -1.963 1.00 90.31 105 LEU A O 1
ATOM 831 N N . GLY A 1 106 ? -9.895 3.670 -1.050 1.00 89.88 106 GLY A N 1
ATOM 832 C CA . GLY A 1 106 ? -9.396 4.917 -1.623 1.00 89.88 106 GLY A CA 1
ATOM 833 C C . GLY A 1 106 ? -8.952 4.826 -3.086 1.00 89.88 106 GLY A C 1
ATOM 834 O O . GLY A 1 106 ? -8.475 5.830 -3.616 1.00 89.88 106 GLY A O 1
ATOM 835 N N . ASN A 1 107 ? -9.074 3.656 -3.730 1.00 87.88 107 ASN A N 1
ATOM 836 C CA . ASN A 1 107 ? -8.690 3.407 -5.125 1.00 87.88 107 ASN A CA 1
ATOM 837 C C . ASN A 1 107 ? -7.299 3.971 -5.484 1.00 87.88 107 ASN A C 1
ATOM 839 O O . ASN A 1 107 ? -7.146 4.714 -6.454 1.00 87.88 107 ASN A O 1
ATOM 843 N N . SER A 1 108 ? -6.299 3.715 -4.632 1.00 84.31 108 SER A N 1
ATOM 844 C CA . SER A 1 108 ? -4.912 4.194 -4.803 1.00 84.31 108 SER A CA 1
ATOM 845 C C . SER A 1 108 ? -4.746 5.717 -4.945 1.00 84.31 108 SER A C 1
ATOM 847 O O . SER A 1 108 ? -3.682 6.189 -5.338 1.00 84.31 108 SER A O 1
ATOM 849 N N . THR A 1 109 ? -5.765 6.508 -4.599 1.00 92.19 109 THR A N 1
ATOM 850 C CA . THR A 1 109 ? -5.719 7.971 -4.673 1.00 92.19 109 THR A CA 1
ATOM 851 C C . THR A 1 109 ? -5.469 8.532 -3.276 1.00 92.19 109 THR A C 1
ATOM 853 O O . THR A 1 109 ? -6.217 8.229 -2.348 1.00 92.19 109 THR A O 1
ATOM 856 N N . ALA A 1 110 ? -4.450 9.381 -3.107 1.00 91.19 110 ALA A N 1
ATOM 857 C CA . ALA A 1 110 ? -4.062 9.913 -1.793 1.00 91.19 110 ALA A CA 1
ATOM 858 C C . ALA A 1 110 ? -5.228 10.596 -1.051 1.00 91.19 110 ALA A C 1
ATOM 860 O O . ALA A 1 110 ? -5.445 10.347 0.134 1.00 91.19 110 ALA A O 1
ATOM 861 N N . ILE A 1 111 ? -6.028 11.399 -1.764 1.00 93.75 111 ILE A N 1
ATOM 862 C CA . ILE A 1 111 ? -7.200 12.066 -1.181 1.00 93.75 111 ILE A CA 1
ATOM 863 C C . ILE A 1 111 ? -8.313 11.074 -0.811 1.00 93.75 111 ILE A C 1
ATOM 865 O O . ILE A 1 111 ? -8.962 11.227 0.221 1.00 93.75 111 ILE A O 1
ATOM 869 N N . GLY A 1 112 ? -8.492 10.021 -1.615 1.00 91.69 112 GLY A N 1
ATOM 870 C CA . GLY A 1 112 ? -9.471 8.966 -1.364 1.00 91.69 112 GLY A CA 1
ATOM 871 C C . GLY A 1 112 ? -9.133 8.176 -0.104 1.00 91.69 112 GLY A C 1
ATOM 872 O O . GLY A 1 112 ? -10.004 7.958 0.730 1.00 91.69 112 GLY A O 1
ATOM 873 N N . ILE A 1 113 ? -7.856 7.824 0.078 1.00 93.69 113 ILE A N 1
ATOM 874 C CA . ILE A 1 113 ? -7.364 7.109 1.266 1.00 93.69 113 ILE A CA 1
ATOM 875 C C . ILE A 1 113 ? -7.562 7.946 2.537 1.00 93.69 113 ILE A C 1
ATOM 877 O O . ILE A 1 113 ? -7.962 7.402 3.562 1.00 93.69 113 ILE A O 1
ATOM 881 N N . LEU A 1 114 ? -7.337 9.262 2.486 1.00 94.88 114 LEU A N 1
ATOM 882 C CA . LEU A 1 114 ? -7.549 10.141 3.643 1.00 94.88 114 LEU A CA 1
ATOM 883 C C . LEU A 1 114 ? -9.014 10.161 4.096 1.00 94.88 114 LEU A C 1
ATOM 885 O O . LEU A 1 114 ? -9.299 9.981 5.280 1.00 94.88 114 LEU A O 1
ATOM 889 N N . ILE A 1 115 ? -9.945 10.337 3.155 1.00 94.25 115 ILE A N 1
ATOM 890 C CA . ILE A 1 115 ? -11.388 10.351 3.441 1.00 94.25 115 ILE A CA 1
ATOM 891 C C . ILE A 1 115 ? -11.851 8.968 3.926 1.00 94.25 115 ILE A C 1
ATOM 893 O O . ILE A 1 115 ? -12.597 8.860 4.901 1.00 94.25 115 ILE A O 1
ATOM 897 N N . ALA A 1 116 ? -11.363 7.907 3.284 1.00 93.12 116 ALA A N 1
ATOM 898 C CA . ALA A 1 116 ? -11.619 6.520 3.651 1.00 93.12 116 ALA A CA 1
ATOM 899 C C . ALA A 1 116 ? -11.175 6.207 5.088 1.00 93.12 116 ALA A C 1
ATOM 901 O O . ALA A 1 116 ? -11.927 5.626 5.874 1.00 93.12 116 ALA A O 1
ATOM 902 N N . TYR A 1 117 ? -9.959 6.624 5.442 1.00 92.38 117 TYR A N 1
ATOM 903 C CA . TYR A 1 117 ? -9.391 6.418 6.767 1.00 92.38 117 TYR A CA 1
ATOM 904 C C . TYR A 1 117 ? -10.145 7.212 7.836 1.00 92.38 117 TYR A C 1
ATOM 906 O O . TYR A 1 117 ? -10.383 6.697 8.927 1.00 92.38 117 TYR A O 1
ATOM 914 N N . LEU A 1 118 ? -10.583 8.436 7.519 1.00 94.50 118 LEU A N 1
ATOM 915 C CA . LEU A 1 118 ? -11.405 9.248 8.416 1.00 94.50 118 LEU A CA 1
ATOM 916 C C . LEU A 1 118 ? -12.728 8.543 8.750 1.00 94.50 118 LEU A C 1
ATOM 918 O O . LEU A 1 118 ? -13.072 8.418 9.924 1.00 94.50 118 LEU A O 1
ATOM 922 N N . LEU A 1 119 ? -13.431 8.029 7.735 1.00 92.19 119 LEU A N 1
ATOM 923 C CA . LEU A 1 119 ? -14.659 7.252 7.918 1.00 92.19 119 LEU A CA 1
ATOM 924 C C . LEU A 1 119 ? -14.409 6.036 8.824 1.00 92.19 119 LEU A C 1
ATOM 926 O O . LEU A 1 119 ? -15.120 5.841 9.809 1.00 92.19 119 LEU A O 1
ATOM 930 N N . PHE A 1 120 ? -13.370 5.249 8.530 1.00 90.25 120 PHE A N 1
ATOM 931 C CA . PHE A 1 120 ? -12.998 4.081 9.335 1.00 90.25 120 PHE A CA 1
ATOM 932 C C . PHE A 1 120 ? -12.675 4.447 10.785 1.00 90.25 120 PHE A C 1
ATOM 934 O O . PHE A 1 120 ? -13.125 3.767 11.706 1.00 90.25 120 PHE A O 1
ATOM 941 N N . SER A 1 121 ? -11.927 5.528 10.998 1.00 90.69 121 SER A N 1
ATOM 942 C CA . SER A 1 121 ? -11.558 6.010 12.328 1.00 90.69 121 SER A CA 1
ATOM 943 C C . SER A 1 121 ? -12.794 6.406 13.138 1.00 90.69 121 SER A C 1
ATOM 945 O O . SER A 1 121 ? -12.968 5.941 14.266 1.00 90.69 121 SER A O 1
ATOM 947 N N . ILE A 1 122 ? -13.712 7.172 12.535 1.00 92.31 122 ILE A N 1
ATOM 948 C CA . ILE A 1 122 ? -14.971 7.581 13.173 1.00 92.31 122 ILE A CA 1
ATOM 949 C C . ILE A 1 122 ? -15.827 6.360 13.519 1.00 92.31 122 ILE A C 1
ATOM 951 O O . ILE A 1 122 ? -16.339 6.285 14.632 1.00 92.31 122 ILE A O 1
ATOM 955 N N . LEU A 1 123 ? -15.957 5.379 12.621 1.00 91.44 123 LEU A N 1
ATOM 956 C CA . LEU A 1 123 ? -16.730 4.166 12.902 1.00 91.44 123 LEU A CA 1
ATOM 957 C C . LEU A 1 123 ? -16.101 3.332 14.023 1.00 91.44 123 LEU A C 1
ATOM 959 O O . LEU A 1 123 ? -16.819 2.852 14.897 1.00 91.44 123 LEU A O 1
ATOM 963 N N . LYS A 1 124 ? -14.773 3.166 14.041 1.00 88.12 124 LYS A N 1
ATOM 964 C CA . LYS A 1 124 ? -14.102 2.377 15.084 1.00 88.12 124 LYS A CA 1
ATOM 965 C C . LYS A 1 124 ? -14.155 3.069 16.446 1.00 88.12 124 LYS A C 1
ATOM 967 O O . LYS A 1 124 ? -14.472 2.405 17.428 1.00 88.12 124 LYS A O 1
ATOM 972 N N . ILE A 1 125 ? -13.882 4.373 16.515 1.00 88.81 125 ILE A N 1
ATOM 973 C CA . ILE A 1 125 ? -13.919 5.144 17.769 1.00 88.81 125 ILE A CA 1
ATOM 974 C C . ILE A 1 125 ? -15.366 5.332 18.239 1.00 88.81 125 ILE A C 1
ATOM 976 O O . ILE A 1 125 ? -15.670 5.105 19.407 1.00 88.81 125 ILE A O 1
ATOM 980 N N . GLY A 1 126 ? -16.281 5.672 17.329 1.00 87.44 126 GLY A N 1
ATOM 981 C CA . GLY A 1 126 ? -17.712 5.782 17.614 1.00 87.44 126 GLY A CA 1
ATOM 982 C C . GLY A 1 126 ? -18.312 4.451 18.061 1.00 87.44 126 GLY A C 1
ATOM 983 O O . GLY A 1 126 ? -19.102 4.412 18.998 1.00 87.44 126 GLY A O 1
ATOM 984 N N . GLY A 1 127 ? -17.862 3.344 17.471 1.00 86.88 127 GLY A N 1
ATOM 985 C CA . GLY A 1 127 ? -18.226 1.993 17.879 1.00 86.88 127 GLY A CA 1
ATOM 986 C C . GLY A 1 127 ? -17.762 1.623 19.287 1.00 86.88 127 GLY A C 1
ATOM 987 O O . GLY A 1 127 ? -18.515 1.007 20.038 1.00 86.88 127 GLY A O 1
ATOM 988 N N . LEU A 1 128 ? -16.550 2.037 19.671 1.00 85.19 128 LEU A N 1
ATOM 989 C CA . LEU A 1 128 ? -16.070 1.914 21.052 1.00 85.19 128 LEU A CA 1
ATOM 990 C C . LEU A 1 128 ? -16.904 2.780 22.009 1.00 85.19 128 LEU A C 1
ATOM 992 O O . LEU A 1 128 ? -17.278 2.311 23.079 1.00 85.19 128 LEU A O 1
ATOM 996 N N . GLY A 1 129 ? -17.265 4.003 21.608 1.00 85.50 129 GLY A N 1
ATOM 997 C CA . GLY A 1 129 ? -18.162 4.870 22.380 1.00 85.50 129 GLY A CA 1
ATOM 998 C C . GLY A 1 129 ? -19.566 4.279 22.569 1.00 85.50 129 GLY A C 1
ATOM 999 O O . GLY A 1 129 ? -20.139 4.352 23.653 1.00 85.50 129 GLY A O 1
ATOM 1000 N N . MET A 1 130 ? -20.119 3.623 21.546 1.00 85.50 130 MET A N 1
ATOM 1001 C CA . MET A 1 130 ? -21.403 2.918 21.656 1.00 85.50 130 MET A CA 1
ATOM 1002 C C . MET A 1 130 ? -21.319 1.695 22.575 1.00 85.50 130 MET A C 1
ATOM 1004 O O . MET A 1 130 ? -22.289 1.389 23.269 1.00 85.50 130 MET A O 1
ATOM 1008 N N . GLN A 1 131 ? -20.168 1.021 22.615 1.00 84.44 131 GLN A N 1
ATOM 1009 C CA . GLN A 1 131 ? -19.945 -0.091 23.534 1.00 84.44 131 GLN A CA 1
ATOM 1010 C C . GLN A 1 131 ? -19.908 0.374 24.992 1.00 84.44 131 GLN A C 1
ATOM 1012 O O . GLN A 1 131 ? -20.484 -0.292 25.851 1.00 84.44 131 GLN A O 1
ATOM 1017 N N . THR A 1 132 ? -19.266 1.509 25.276 1.00 82.75 132 THR A N 1
ATOM 1018 C CA . THR A 1 132 ? -19.127 2.023 26.645 1.00 82.75 132 THR A CA 1
ATOM 1019 C C . THR A 1 132 ? -20.387 2.712 27.165 1.00 82.75 132 THR A C 1
ATOM 1021 O O . THR A 1 132 ? -20.668 2.613 28.355 1.00 82.75 132 THR A O 1
ATOM 1024 N N . VAL A 1 133 ? -21.159 3.382 26.299 1.00 82.12 133 VAL A N 1
ATOM 1025 C CA . VAL A 1 133 ? -22.348 4.159 26.703 1.00 82.12 133 VAL A CA 1
ATOM 1026 C C . VAL A 1 133 ? -23.649 3.365 26.569 1.00 82.12 133 VAL A C 1
ATOM 1028 O O . VAL A 1 133 ? -24.478 3.387 27.473 1.00 82.12 133 VAL A O 1
ATOM 1031 N N . ALA A 1 134 ? -23.849 2.674 25.444 1.00 77.56 134 ALA A N 1
ATOM 1032 C CA . ALA A 1 134 ? -25.121 2.030 25.100 1.00 77.56 134 ALA A CA 1
ATOM 1033 C C . ALA A 1 134 ? -25.100 0.499 25.267 1.00 77.56 134 ALA A C 1
ATOM 1035 O O . ALA A 1 134 ? -26.091 -0.165 24.970 1.00 77.56 134 ALA A O 1
ATOM 1036 N N . GLY A 1 135 ? -23.972 -0.080 25.701 1.00 81.19 135 GLY A N 1
ATOM 1037 C CA . GLY A 1 135 ? -23.815 -1.526 25.892 1.00 81.19 135 GLY A CA 1
ATOM 1038 C C . GLY A 1 135 ? -23.883 -2.346 24.598 1.00 81.19 135 GLY A C 1
ATOM 10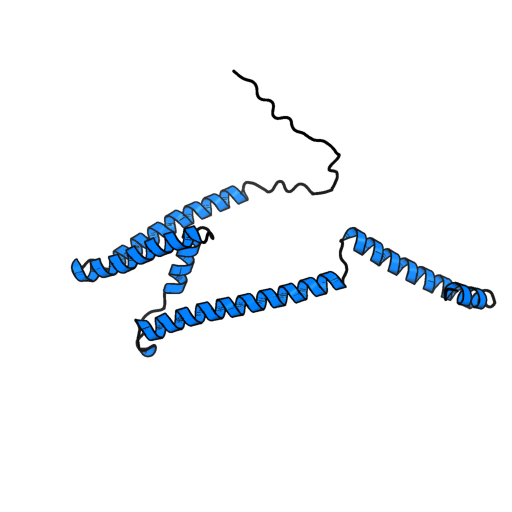39 O O . GLY A 1 135 ? -23.993 -3.571 24.650 1.00 81.19 135 GLY A O 1
ATOM 1040 N N . VAL A 1 136 ? -23.821 -1.699 23.429 1.00 84.00 136 VAL A N 1
ATOM 1041 C CA . VAL A 1 136 ? -23.884 -2.380 22.132 1.00 84.00 136 VAL A CA 1
ATOM 1042 C C . VAL A 1 136 ? -22.554 -3.096 21.874 1.00 84.00 136 VAL A C 1
ATOM 1044 O O . VAL A 1 136 ? -21.503 -2.451 21.884 1.00 84.00 136 VAL A O 1
ATOM 1047 N N . PRO A 1 137 ? -22.546 -4.415 21.605 1.00 83.69 137 PRO A N 1
ATOM 1048 C CA . PRO A 1 137 ? -21.308 -5.128 21.323 1.00 83.69 137 PRO A CA 1
ATOM 1049 C C . PRO A 1 137 ? -20.587 -4.571 20.090 1.00 83.69 137 PRO A C 1
ATOM 1051 O O . PRO A 1 137 ? -21.186 -4.416 19.024 1.00 83.69 137 PRO A O 1
ATOM 1054 N N . TYR A 1 138 ? -19.265 -4.396 20.190 1.00 84.38 138 TYR A N 1
ATOM 1055 C CA . TYR A 1 138 ? -18.417 -3.902 19.092 1.00 84.38 138 TYR A CA 1
ATOM 1056 C C . TYR A 1 138 ? -18.509 -4.746 17.805 1.00 84.38 138 TYR A C 1
ATOM 1058 O O . TYR A 1 138 ? -18.233 -4.262 16.709 1.00 84.38 138 TYR A O 1
ATOM 1066 N N . LYS A 1 139 ? -18.972 -6.000 17.911 1.00 87.88 139 LYS A N 1
ATOM 1067 C CA . LYS A 1 139 ? -19.201 -6.896 16.766 1.00 87.88 139 LYS A CA 1
ATOM 1068 C C . LYS A 1 139 ? -20.100 -6.276 15.691 1.00 87.88 139 LYS A C 1
ATOM 1070 O O . LYS A 1 139 ? -19.866 -6.518 14.512 1.00 87.88 139 LYS A O 1
ATOM 1075 N N . ILE A 1 140 ? -21.085 -5.459 16.076 1.00 88.62 140 ILE A N 1
ATOM 1076 C CA . ILE A 1 140 ? -21.991 -4.796 15.124 1.00 88.62 140 ILE A CA 1
ATOM 1077 C C . ILE A 1 140 ? -21.220 -3.823 14.225 1.00 88.62 140 ILE A C 1
ATOM 1079 O O . ILE A 1 140 ? -21.408 -3.805 13.013 1.00 88.62 140 ILE A O 1
ATOM 1083 N N . VAL A 1 141 ? -20.288 -3.070 14.803 1.00 86.94 141 VAL A N 1
ATOM 1084 C CA . VAL A 1 141 ? -19.457 -2.097 14.082 1.00 86.94 141 VAL A CA 1
ATOM 1085 C C . VAL A 1 141 ? -18.540 -2.814 13.095 1.00 86.94 141 VAL A C 1
ATOM 1087 O O . VAL A 1 141 ? -18.418 -2.394 11.947 1.00 86.94 141 VAL A O 1
ATOM 1090 N N . SER A 1 142 ? -17.943 -3.937 13.506 1.00 88.00 142 SER A N 1
ATOM 1091 C CA . SER A 1 142 ? -17.116 -4.760 12.617 1.00 88.00 142 SER A CA 1
ATOM 1092 C C . SER A 1 142 ? -17.899 -5.296 11.414 1.00 88.00 142 SER A C 1
ATOM 1094 O O . SER A 1 142 ? -17.359 -5.331 10.313 1.00 88.00 142 SER A O 1
ATOM 1096 N N . ILE A 1 143 ? -19.173 -5.663 11.592 1.00 91.12 143 ILE A N 1
ATOM 1097 C CA . ILE A 1 143 ? -20.050 -6.114 10.498 1.00 91.12 143 ILE A CA 1
ATOM 1098 C C . ILE A 1 143 ? -20.340 -4.973 9.517 1.00 91.12 143 ILE A C 1
ATOM 1100 O O . ILE A 1 143 ? -20.281 -5.183 8.309 1.00 91.12 143 ILE A O 1
ATOM 1104 N N . VAL A 1 144 ? -20.599 -3.759 10.014 1.00 91.25 144 VAL A N 1
ATOM 1105 C CA . VAL A 1 144 ? -20.801 -2.575 9.161 1.00 91.25 144 VAL A CA 1
ATOM 1106 C C . VAL A 1 144 ? -19.541 -2.271 8.348 1.00 91.25 144 VAL A C 1
ATOM 1108 O O . VAL A 1 144 ? -19.624 -2.082 7.137 1.00 91.25 144 VAL A O 1
ATOM 1111 N N . ILE A 1 145 ? -18.368 -2.287 8.986 1.00 90.25 145 ILE A N 1
ATOM 1112 C CA . ILE A 1 145 ? -17.079 -2.097 8.306 1.00 90.25 145 ILE A CA 1
ATOM 1113 C C . ILE A 1 145 ? -16.870 -3.168 7.224 1.00 90.25 145 ILE A C 1
ATOM 1115 O O . ILE A 1 145 ? -16.525 -2.841 6.088 1.00 90.25 145 ILE A O 1
ATOM 1119 N N . ALA A 1 146 ? -17.127 -4.437 7.547 1.00 91.62 146 ALA A N 1
ATOM 1120 C CA . ALA A 1 146 ? -17.013 -5.538 6.596 1.00 91.62 146 ALA A CA 1
ATOM 1121 C C . ALA A 1 146 ? -17.981 -5.385 5.411 1.00 91.62 146 ALA A C 1
ATOM 1123 O O . ALA A 1 146 ? -17.586 -5.625 4.273 1.00 91.62 146 ALA A O 1
ATOM 1124 N N . ALA A 1 147 ? -19.216 -4.934 5.651 1.00 92.94 147 ALA A N 1
ATOM 1125 C CA . ALA A 1 147 ? -20.189 -4.673 4.594 1.00 92.94 147 ALA A CA 1
ATOM 1126 C C . ALA A 1 147 ? -19.715 -3.563 3.642 1.00 92.94 147 ALA A C 1
ATOM 1128 O O . ALA A 1 147 ? -19.806 -3.727 2.428 1.00 92.94 147 ALA A O 1
ATOM 1129 N N . ILE A 1 148 ? -19.146 -2.470 4.169 1.00 90.69 148 ILE A N 1
ATOM 1130 C CA . ILE A 1 148 ? -18.578 -1.383 3.351 1.00 90.69 148 ILE A CA 1
ATOM 1131 C C . ILE A 1 148 ? -17.473 -1.923 2.430 1.00 90.69 148 ILE A C 1
ATOM 1133 O O . ILE A 1 148 ? -17.503 -1.683 1.221 1.00 90.69 148 ILE A O 1
ATOM 1137 N N . ILE A 1 149 ? -16.523 -2.686 2.983 1.00 90.00 149 ILE A N 1
ATOM 1138 C CA . ILE A 1 149 ? -15.427 -3.291 2.208 1.00 90.00 149 ILE A CA 1
ATOM 1139 C C . ILE A 1 149 ? -15.986 -4.245 1.148 1.00 90.00 149 ILE A C 1
ATOM 1141 O O . ILE A 1 149 ? -15.555 -4.207 -0.001 1.00 90.00 149 ILE A O 1
ATOM 1145 N N . PHE A 1 150 ? -16.967 -5.071 1.513 1.00 90.88 150 PHE A N 1
ATOM 1146 C CA . PHE A 1 150 ? -17.591 -6.038 0.616 1.00 90.88 150 PHE A CA 1
ATOM 1147 C C . PHE A 1 150 ? -18.253 -5.371 -0.595 1.00 90.88 150 PHE A C 1
ATOM 1149 O O . PHE A 1 150 ? -17.993 -5.772 -1.729 1.00 90.88 150 PHE A O 1
ATOM 1156 N N . PHE A 1 151 ? -19.042 -4.312 -0.389 1.00 90.44 151 PHE A N 1
ATOM 1157 C CA . PHE A 1 151 ? -19.675 -3.584 -1.494 1.00 90.44 151 PHE A CA 1
ATOM 1158 C C . PHE A 1 151 ? -18.653 -2.979 -2.467 1.00 90.44 151 PHE A C 1
ATOM 1160 O O . PHE A 1 151 ? -18.865 -2.987 -3.680 1.00 90.44 151 PHE A O 1
ATOM 1167 N N . ILE A 1 152 ? -17.519 -2.494 -1.961 1.00 87.38 152 ILE A N 1
ATOM 1168 C CA . ILE A 1 152 ? -16.471 -1.890 -2.795 1.00 87.38 152 ILE A CA 1
ATOM 1169 C C . ILE A 1 152 ? -15.640 -2.945 -3.511 1.00 87.38 152 ILE A C 1
ATOM 1171 O O . ILE A 1 152 ? -15.339 -2.786 -4.694 1.00 87.38 152 ILE A O 1
ATOM 1175 N N . ALA A 1 153 ? -15.322 -4.044 -2.829 1.00 87.19 153 ALA A N 1
ATOM 1176 C CA . ALA A 1 153 ? -14.667 -5.187 -3.442 1.00 87.19 153 ALA A CA 1
ATOM 1177 C C . ALA A 1 153 ? -15.502 -5.721 -4.613 1.00 87.19 153 ALA A C 1
ATOM 1179 O O . ALA A 1 153 ? -14.958 -5.969 -5.683 1.00 87.19 153 ALA A O 1
ATOM 1180 N N . ILE A 1 154 ? -16.827 -5.806 -4.456 1.00 91.25 154 ILE A N 1
ATOM 1181 C CA . ILE A 1 154 ? -17.735 -6.192 -5.539 1.00 91.25 154 ILE A CA 1
ATOM 1182 C C . ILE A 1 154 ? -17.620 -5.241 -6.735 1.00 91.25 154 ILE A C 1
ATOM 1184 O O . ILE A 1 154 ? -17.434 -5.711 -7.857 1.00 91.25 154 ILE A O 1
ATOM 1188 N N . LYS A 1 155 ? -17.692 -3.918 -6.518 1.00 87.19 155 LYS A N 1
ATOM 1189 C CA . LYS A 1 155 ? -17.511 -2.930 -7.598 1.00 87.19 155 LYS A CA 1
ATOM 1190 C C . LYS A 1 155 ? -16.190 -3.166 -8.333 1.00 87.19 155 LYS A C 1
ATOM 1192 O O . LYS A 1 155 ? -16.172 -3.229 -9.558 1.00 87.19 155 LYS A O 1
ATOM 1197 N N . TYR A 1 156 ? -15.101 -3.319 -7.584 1.00 85.56 156 TYR A N 1
ATOM 1198 C CA . TYR A 1 156 ? -13.774 -3.531 -8.151 1.00 85.56 156 TYR A CA 1
ATOM 1199 C C . TYR A 1 156 ? -13.691 -4.827 -8.971 1.00 85.56 156 TYR A C 1
ATOM 1201 O O . TYR A 1 156 ? -13.141 -4.827 -10.069 1.00 85.56 156 TYR A O 1
ATOM 1209 N N . VAL A 1 157 ? -14.284 -5.919 -8.480 1.00 87.44 157 VAL A N 1
ATOM 1210 C CA . VAL A 1 157 ? -14.344 -7.202 -9.197 1.00 87.44 157 VAL A CA 1
ATOM 1211 C C . VAL A 1 157 ? -15.139 -7.075 -10.494 1.00 87.44 157 VAL A C 1
ATOM 1213 O O . VAL A 1 157 ? -14.707 -7.610 -11.512 1.00 87.44 157 VAL A O 1
ATOM 1216 N N . PHE A 1 158 ? -16.264 -6.355 -10.495 1.00 88.56 158 PHE A N 1
ATOM 1217 C CA . PHE A 1 158 ? -17.020 -6.109 -11.723 1.00 88.56 158 PHE A CA 1
ATOM 1218 C C . PHE A 1 158 ? -16.219 -5.279 -12.728 1.00 88.56 158 PHE A C 1
ATOM 1220 O O . PHE A 1 158 ? -16.126 -5.678 -13.888 1.00 88.56 158 PHE A O 1
ATOM 1227 N N . ASP A 1 159 ? -15.600 -4.179 -12.295 1.00 85.31 159 ASP A N 1
ATOM 1228 C CA . ASP A 1 159 ? -14.757 -3.347 -13.161 1.00 85.31 159 ASP A CA 1
ATOM 1229 C C . ASP A 1 159 ? -13.615 -4.170 -13.772 1.00 85.31 159 ASP A C 1
ATOM 1231 O O . ASP A 1 159 ? -13.379 -4.095 -14.977 1.00 85.31 159 ASP A O 1
ATOM 1235 N N . LEU A 1 160 ? -12.960 -5.016 -12.972 1.00 84.12 160 LEU A N 1
ATOM 1236 C CA . LEU A 1 160 ? -11.914 -5.925 -13.435 1.00 84.12 160 LEU A CA 1
ATOM 1237 C C . LEU A 1 160 ? -12.457 -6.938 -14.453 1.00 84.12 160 LEU A C 1
ATOM 1239 O O . LEU A 1 160 ? -11.870 -7.120 -15.516 1.00 84.12 160 LEU A O 1
ATOM 1243 N N . LEU A 1 161 ? -13.588 -7.582 -14.162 1.00 86.62 161 LEU A N 1
ATOM 1244 C CA . LEU A 1 161 ? -14.186 -8.597 -15.030 1.00 86.62 161 LEU A CA 1
ATOM 1245 C C . LEU A 1 161 ? -14.613 -8.011 -16.386 1.00 86.62 161 LEU A C 1
ATOM 1247 O O . LEU A 1 161 ? -14.403 -8.630 -17.431 1.00 86.62 161 LEU A O 1
ATOM 1251 N N . PHE A 1 162 ? -15.179 -6.801 -16.391 1.00 84.00 162 PHE A N 1
ATOM 1252 C CA . PHE A 1 162 ? -15.557 -6.104 -17.621 1.00 84.00 162 PHE A CA 1
ATOM 1253 C C . PHE A 1 162 ? -14.355 -5.501 -18.356 1.00 84.00 162 PHE A C 1
ATOM 1255 O O . PHE A 1 162 ? -14.359 -5.488 -19.588 1.00 84.00 162 PHE A O 1
ATOM 1262 N N . ALA A 1 163 ? -13.319 -5.053 -17.641 1.00 76.44 163 ALA A N 1
ATOM 1263 C CA . ALA A 1 163 ? -12.065 -4.607 -18.241 1.00 76.44 163 ALA A CA 1
ATOM 1264 C C . ALA A 1 163 ? -11.339 -5.761 -18.940 1.00 76.44 163 ALA A C 1
ATOM 1266 O O . ALA A 1 163 ? -10.915 -5.601 -20.077 1.00 76.44 163 ALA A O 1
ATOM 1267 N N . VAL A 1 164 ? -11.289 -6.951 -18.331 1.00 68.31 164 VAL A N 1
ATOM 1268 C CA . VAL A 1 164 ? -10.719 -8.155 -18.964 1.00 68.31 164 VAL A CA 1
ATOM 1269 C C . VAL A 1 164 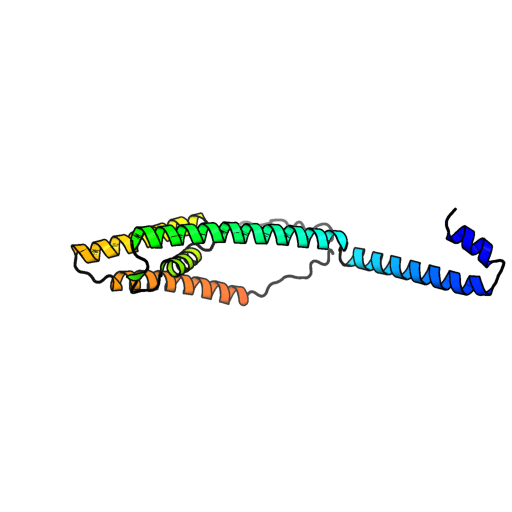? -11.505 -8.562 -20.218 1.00 68.31 164 VAL A C 1
ATOM 1271 O O . VAL A 1 164 ? -10.920 -9.065 -21.174 1.00 68.31 164 VAL A O 1
ATOM 1274 N N . LYS A 1 165 ? -12.820 -8.308 -20.266 1.00 62.84 165 LYS A N 1
ATOM 1275 C CA . LYS A 1 165 ? -13.637 -8.571 -21.463 1.00 62.84 165 LYS A CA 1
ATOM 1276 C C . LYS A 1 165 ? -13.405 -7.552 -22.590 1.00 62.84 165 LYS A C 1
ATOM 1278 O O . LYS A 1 165 ? -13.612 -7.885 -23.755 1.00 62.84 165 LYS A O 1
ATOM 1283 N N . LYS A 1 166 ? -12.955 -6.334 -22.272 1.00 55.59 166 LYS A N 1
ATOM 1284 C CA . LYS A 1 166 ? -12.464 -5.355 -23.252 1.00 55.59 166 LYS A CA 1
ATOM 1285 C C . LYS A 1 166 ? -11.001 -5.660 -23.561 1.00 55.59 166 LYS A C 1
ATOM 1287 O O . LYS A 1 166 ? -10.097 -4.974 -23.097 1.00 55.59 166 LYS A O 1
ATOM 1292 N N . GLY A 1 167 ? -10.796 -6.725 -24.332 1.00 48.62 167 GLY A N 1
ATOM 1293 C CA . GLY A 1 167 ? -9.504 -7.053 -24.915 1.00 48.62 167 GLY A CA 1
ATOM 1294 C C . GLY A 1 167 ? -8.878 -5.815 -25.550 1.00 48.62 167 GLY A C 1
ATOM 1295 O O . GLY A 1 167 ? -9.498 -5.109 -26.341 1.00 48.62 167 GLY A O 1
ATOM 1296 N N . THR A 1 168 ? -7.659 -5.552 -25.122 1.00 50.34 168 THR A N 1
ATOM 1297 C CA . THR A 1 168 ? -6.777 -4.488 -25.550 1.00 50.34 168 THR A CA 1
ATOM 1298 C C . THR A 1 168 ? -6.637 -4.471 -27.075 1.00 50.34 168 THR A C 1
ATOM 1300 O O . THR A 1 168 ? -5.968 -5.332 -27.641 1.00 50.34 168 THR A O 1
ATOM 1303 N N . GLU A 1 169 ? -7.188 -3.465 -27.754 1.00 45.06 169 GLU A N 1
ATOM 1304 C CA . GLU A 1 169 ? -6.701 -3.070 -29.081 1.00 45.06 169 GLU A CA 1
ATOM 1305 C C . GLU A 1 169 ? -5.381 -2.302 -28.904 1.00 45.06 169 GLU A C 1
ATOM 1307 O O . GLU A 1 169 ? -5.288 -1.101 -29.127 1.00 45.06 169 GLU A O 1
ATOM 1312 N N . ILE A 1 170 ? -4.339 -3.003 -28.454 1.00 45.22 170 ILE A N 1
ATOM 1313 C CA . ILE A 1 170 ? -2.958 -2.606 -28.736 1.00 45.22 170 ILE A CA 1
ATOM 1314 C C . ILE A 1 170 ? -2.609 -3.230 -30.080 1.00 45.22 170 ILE A C 1
ATOM 1316 O O . ILE A 1 170 ? -1.977 -4.282 -30.166 1.00 45.22 170 ILE A O 1
ATOM 1320 N N . GLY A 1 171 ? -3.092 -2.587 -31.144 1.00 40.41 171 GLY A N 1
ATOM 1321 C CA . GLY A 1 171 ? -2.506 -2.768 -32.463 1.00 40.41 171 GLY A CA 1
ATOM 1322 C C . GLY A 1 171 ? -1.011 -2.435 -32.383 1.00 40.41 171 GLY A C 1
ATOM 1323 O O . GLY A 1 171 ? -0.620 -1.577 -31.584 1.00 40.41 171 GLY A O 1
ATOM 1324 N N . PRO A 1 172 ? -0.154 -3.142 -33.131 1.00 42.31 172 PRO A N 1
ATOM 1325 C CA . PRO A 1 172 ? 1.273 -2.886 -33.095 1.00 42.31 172 PRO A CA 1
ATOM 1326 C C . PRO A 1 172 ? 1.529 -1.403 -33.416 1.00 42.31 172 PRO A C 1
ATOM 1328 O O . PRO A 1 172 ? 0.963 -0.846 -34.351 1.00 42.31 172 PRO A O 1
ATOM 1331 N N . ASN A 1 173 ? 2.357 -0.739 -32.607 1.00 52.72 173 ASN A N 1
ATOM 1332 C CA . ASN A 1 173 ? 2.944 0.552 -32.968 1.00 52.72 173 ASN A CA 1
ATOM 1333 C C . ASN A 1 173 ? 4.096 0.277 -33.945 1.00 52.72 173 ASN A C 1
ATOM 1335 O O . ASN A 1 173 ? 5.265 0.490 -33.638 1.00 52.72 173 ASN A O 1
ATOM 1339 N N . ASN A 1 174 ? 3.788 -0.294 -35.104 1.00 44.94 174 ASN A N 1
ATOM 1340 C CA . ASN A 1 174 ? 4.655 -0.216 -36.266 1.00 44.94 174 ASN A CA 1
ATOM 1341 C C . ASN A 1 174 ? 4.431 1.181 -36.833 1.00 44.94 174 ASN A C 1
ATOM 1343 O O . ASN A 1 174 ? 3.327 1.479 -37.271 1.00 44.94 174 ASN A O 1
ATOM 1347 N N . GLY A 1 175 ? 5.468 2.023 -36.760 1.00 50.25 175 GLY A N 1
ATOM 1348 C CA . GLY A 1 175 ? 5.493 3.436 -37.152 1.00 50.25 175 GLY A CA 1
ATOM 1349 C C . GLY A 1 175 ? 5.228 3.703 -38.637 1.00 50.25 175 GLY A C 1
ATOM 1350 O O . GLY A 1 175 ? 6.012 4.362 -39.309 1.00 50.25 175 GLY A O 1
ATOM 1351 N N . VAL A 1 176 ? 4.099 3.219 -39.140 1.00 50.88 176 VAL A N 1
ATOM 1352 C CA . VAL A 1 176 ? 3.400 3.700 -40.328 1.00 50.88 176 VAL A CA 1
ATOM 1353 C C . VAL A 1 176 ? 2.324 4.696 -3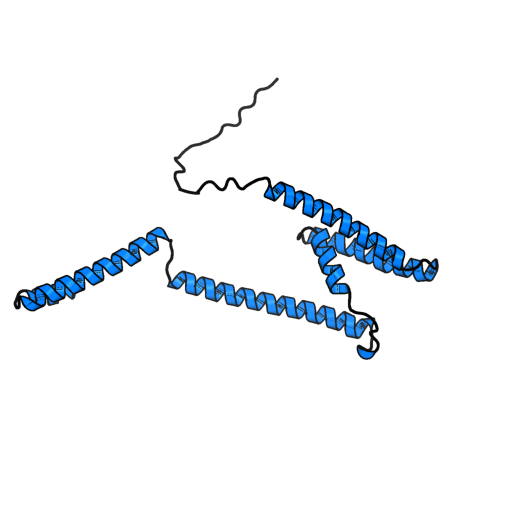9.891 1.00 50.88 176 VAL A C 1
ATOM 1355 O O . VAL A 1 176 ? 1.183 4.653 -40.342 1.00 50.88 176 VAL A O 1
ATOM 1358 N N . ASP A 1 177 ? 2.718 5.647 -39.042 1.00 51.44 177 ASP A N 1
ATOM 1359 C CA . ASP A 1 177 ? 2.027 6.925 -38.925 1.00 51.44 177 ASP A CA 1
ATOM 1360 C C . ASP A 1 177 ? 2.391 7.738 -40.169 1.00 51.44 177 ASP A C 1
ATOM 1362 O O . ASP A 1 177 ? 3.275 8.598 -40.174 1.00 51.44 177 ASP A O 1
ATOM 1366 N N . GLY A 1 178 ? 1.731 7.401 -41.278 1.00 49.06 178 GLY A N 1
ATOM 1367 C CA . GLY A 1 178 ? 1.688 8.274 -42.439 1.00 49.06 178 GLY A CA 1
ATOM 1368 C C . GLY A 1 178 ? 1.200 9.659 -41.997 1.00 49.06 178 GLY A C 1
ATOM 1369 O O . GLY A 1 178 ? 0.332 9.766 -41.125 1.00 49.06 178 GLY A O 1
ATOM 1370 N N . PRO A 1 179 ? 1.747 10.748 -42.556 1.00 54.72 179 PRO A N 1
ATOM 1371 C CA . PRO A 1 179 ? 1.337 12.069 -42.140 1.00 54.72 179 PRO A CA 1
ATOM 1372 C C . PRO A 1 179 ? -0.129 12.276 -42.539 1.00 54.72 179 PRO A C 1
ATOM 1374 O O . PRO A 1 179 ? -0.503 12.054 -43.691 1.00 54.72 179 PRO A O 1
ATOM 1377 N N . ASN A 1 180 ? -0.904 12.810 -41.593 1.00 47.72 180 ASN A N 1
ATOM 1378 C CA . ASN A 1 180 ? -2.250 13.377 -41.741 1.00 47.72 180 ASN A CA 1
ATOM 1379 C C . ASN A 1 180 ? -3.432 12.414 -41.579 1.00 47.72 180 ASN A C 1
ATOM 1381 O O . ASN A 1 180 ? -4.036 11.970 -42.550 1.00 47.72 180 ASN A O 1
ATOM 1385 N N . ILE A 1 181 ? -3.910 12.291 -40.339 1.00 43.50 181 ILE A N 1
ATOM 1386 C CA . ILE A 1 181 ? -5.341 12.111 -40.088 1.00 43.50 181 ILE A CA 1
ATOM 1387 C C . ILE A 1 181 ? -5.784 13.163 -39.067 1.00 43.50 181 ILE A C 1
ATOM 1389 O O . ILE A 1 181 ? -5.835 12.941 -37.859 1.00 43.50 181 ILE A O 1
ATOM 1393 N N . LYS A 1 182 ? -6.120 14.355 -39.574 1.00 46.78 182 LYS A N 1
ATOM 1394 C CA . LYS A 1 182 ? -7.089 15.213 -38.896 1.00 46.78 182 LYS A CA 1
ATOM 1395 C C . LYS A 1 182 ? -8.461 14.595 -39.134 1.00 46.78 182 LYS A C 1
ATOM 1397 O O . LYS A 1 182 ? -9.077 14.857 -40.161 1.00 46.78 182 LYS A O 1
ATOM 1402 N N . LEU A 1 183 ? -8.950 13.792 -38.191 1.00 44.88 183 LEU A N 1
ATOM 1403 C CA . LEU A 1 183 ? -10.383 13.501 -38.117 1.00 44.88 183 LEU A CA 1
ATOM 1404 C C . LEU A 1 183 ? -11.079 14.734 -37.540 1.00 44.88 183 LEU A C 1
ATOM 1406 O O . LEU A 1 183 ? -11.270 14.907 -36.338 1.00 44.88 183 LEU A O 1
ATOM 1410 N N . GLN A 1 184 ? -11.329 15.635 -38.482 1.00 43.59 184 GLN A N 1
ATOM 1411 C CA . GLN A 1 184 ? -12.301 16.707 -38.502 1.00 43.59 184 GLN A CA 1
ATOM 1412 C C . GLN A 1 184 ? -13.506 16.391 -37.603 1.00 43.59 184 GLN A C 1
ATOM 1414 O O . GLN A 1 184 ? -14.292 15.486 -37.872 1.00 43.59 184 GLN A O 1
ATOM 1419 N N . LYS A 1 185 ? -13.644 17.166 -36.520 1.00 53.66 185 LYS A N 1
ATOM 1420 C CA . LYS A 1 185 ? -14.930 17.367 -35.854 1.00 53.66 185 LYS A CA 1
ATOM 1421 C C . LYS A 1 185 ? -15.870 18.017 -36.864 1.00 53.66 185 LYS A C 1
ATOM 1423 O O . LYS A 1 185 ? -15.758 19.217 -37.087 1.00 53.66 185 LYS A O 1
ATOM 1428 N N . GLU A 1 186 ? -16.813 17.259 -37.398 1.00 42.53 186 GLU A N 1
ATOM 1429 C CA . GLU A 1 186 ? -18.022 17.820 -37.993 1.00 42.53 186 GLU A CA 1
ATOM 1430 C C . GLU A 1 186 ? -19.235 17.130 -37.382 1.00 42.53 186 GLU A C 1
ATOM 1432 O O . GLU A 1 186 ? -19.495 15.951 -37.603 1.00 42.53 186 GLU A O 1
ATOM 1437 N N . GLY A 1 187 ? -19.952 17.883 -36.546 1.00 48.03 187 GLY A N 1
ATOM 1438 C CA . GLY A 1 187 ? -21.377 17.643 -36.365 1.00 48.03 187 GLY A CA 1
ATOM 1439 C C . GLY A 1 187 ? -22.145 18.215 -37.558 1.00 48.03 187 GLY A C 1
ATOM 1440 O O . GLY A 1 187 ? -21.636 19.078 -38.272 1.00 48.03 187 GLY A O 1
ATOM 1441 N N . PRO A 1 188 ? -23.393 17.784 -37.732 1.00 48.69 188 PRO A N 1
ATOM 1442 C CA . PRO A 1 188 ? -24.498 18.734 -37.863 1.00 48.69 188 PRO A CA 1
ATOM 1443 C C . PRO A 1 188 ? -25.591 18.364 -36.843 1.00 48.69 188 PRO A C 1
ATOM 1445 O O . PRO A 1 188 ? -25.875 17.192 -36.628 1.00 48.69 188 PRO A O 1
ATOM 1448 N N . VAL A 1 189 ? -26.070 19.288 -36.005 1.00 53.31 189 VAL A N 1
ATOM 1449 C CA . VAL A 1 189 ? -27.169 20.232 -36.295 1.00 53.31 189 VAL A CA 1
ATOM 1450 C C . VAL A 1 189 ? -28.349 19.537 -36.979 1.00 53.31 189 VAL A C 1
ATOM 1452 O O . VAL A 1 189 ? -28.432 19.532 -38.203 1.00 53.31 189 VAL A O 1
ATOM 1455 N N . LEU A 1 190 ? -29.233 18.954 -36.165 1.00 43.75 190 LEU A N 1
ATOM 1456 C CA . LEU A 1 190 ? -30.656 19.298 -36.037 1.00 43.75 190 LEU A CA 1
ATOM 1457 C C . LEU A 1 190 ? -31.179 18.755 -34.699 1.00 43.75 190 LEU A C 1
ATOM 1459 O O . LEU A 1 190 ? -30.787 17.624 -34.335 1.00 43.75 190 LEU A O 1
#

Organism: Lactobacillus helveticus (NCBI:txid1587)

Sequence (190 aa):
MNDFTKNMAQALFNQDKINDLLRKELQQAVNDLLEAELTAFLGYDPYVVMLEFLLRRISSFLYILLFGGFAGIGGVVQGLGTYQNYFTQTSSINIGWDGLSVALLGNSTAIGILIAYLLFSILKIGGLGMQTVAGVPYKIVSIVIAAIIFFIAIKYVFDLLFAVKKGTEIGPNNGVDGPNIKLQKEGPVL

pLDDT: mean 77.16, std 15.01, range [40.41, 95.5]

Foldseek 3Di:
DDVCVVQVVVCVVPVVSVVVVVVVVVVVVVVVVVVVVVCVVVVDDPVVVVVVVVVVVVVVVVVCVVVVVVVVVVVCCCCCPVVVDVVVPPDDDCVVVLLVLLCLQQVVDPVSSVVSVVVVVCLQVVLVVCCVPVVDDSVVSVVVSVVSSVVSVVVVVVVVVVVVVPPDPPDDPPPPPDPDDPPDDDDDDD

Radius of gyration: 33.52 Å; chains: 1; bounding box: 85×38×78 Å